Protein AF-A0A257TKX9-F1 (afdb_monomer_lite)

Foldseek 3Di:
DDQADWDADPVRDIDGNLNVLVVLLVDDLQPDPLSCLVSLLVLLVSLVVCVVVVHDCDDSSVVSLVSSVVVLVQQLVQADPQLFTALNRSPHHHDDPDLQSSLSNLLSVLLSCLSRPPLVCLPPVSSVSSLVSLVCSCVVPVVDDHDPVSVVSSVNSNVSSVVSVVVVVVVVVVVVVVPDPPDDPDDPDDDDDDDDDDD

Secondary structure (DSSP, 8-state):
--TT-EEE-TT--EEEHHHHHHHHHHS-STTSGGGGHHHHHHHHHHHHHHHHTT----HHHHHHHHHHHHHHHHHHHT--TTSPPPTTGGGS----S-HHHHHHHHHHHHHHHHHHS-GGGTT-HHHHHHHHHHHHHHHTTTTS---HHHHHHHHHHHHHHHHHHHHHHHHHHHHHHHTS--PPP--------------

Structure (mmCIF, N/CA/C/O backbone):
data_AF-A0A257TKX9-F1
#
_entry.id   AF-A0A257TKX9-F1
#
loop_
_atom_site.group_PDB
_atom_site.id
_atom_site.type_symbol
_atom_site.label_atom_id
_atom_site.label_alt_id
_atom_site.label_comp_id
_atom_site.label_asym_id
_atom_site.label_entity_id
_atom_site.label_seq_id
_atom_site.pdbx_PDB_ins_code
_atom_site.Cartn_x
_atom_site.Cartn_y
_atom_site.Cartn_z
_atom_site.occupancy
_atom_site.B_iso_or_equiv
_atom_site.auth_seq_id
_atom_site.auth_comp_id
_atom_site.auth_asym_id
_atom_site.auth_atom_id
_atom_site.pdbx_PDB_model_num
ATOM 1 N N . MET A 1 1 ? -2.781 -0.898 24.500 1.00 63.53 1 MET A N 1
ATOM 2 C CA . MET A 1 1 ? -3.705 0.218 24.231 1.00 63.53 1 MET A CA 1
ATOM 3 C C . MET A 1 1 ? -4.994 -0.376 23.701 1.00 63.53 1 MET A C 1
ATOM 5 O O . MET A 1 1 ? -4.944 -1.191 22.773 1.00 63.53 1 MET A O 1
ATOM 9 N N . ASP A 1 2 ? -6.109 -0.061 24.347 1.00 80.50 2 ASP A N 1
ATOM 10 C CA . ASP A 1 2 ? -7.441 -0.382 23.845 1.00 80.50 2 ASP A CA 1
ATOM 11 C C . ASP A 1 2 ? -7.754 0.563 22.670 1.00 80.50 2 ASP A C 1
ATOM 13 O O . ASP A 1 2 ? -7.415 1.744 22.710 1.00 80.50 2 ASP A O 1
ATOM 17 N N . LEU A 1 3 ? -8.364 0.058 21.594 1.00 81.38 3 LEU A N 1
ATOM 18 C CA . LEU A 1 3 ? -8.768 0.904 20.460 1.00 81.38 3 LEU A CA 1
ATOM 19 C C . LEU A 1 3 ? -9.937 1.834 20.830 1.00 81.38 3 LEU A C 1
ATOM 21 O O . LEU A 1 3 ? -10.211 2.798 20.111 1.00 81.38 3 LEU A O 1
ATOM 25 N N . ASN A 1 4 ? -10.586 1.565 21.963 1.00 83.56 4 ASN A N 1
ATOM 26 C CA . ASN A 1 4 ? -11.648 2.374 22.543 1.00 83.56 4 ASN A CA 1
ATOM 27 C C . ASN A 1 4 ? -11.136 3.372 23.600 1.00 83.56 4 ASN A C 1
ATOM 29 O O . ASN A 1 4 ? -11.932 4.162 24.105 1.00 83.56 4 ASN A O 1
ATOM 33 N N . ASP A 1 5 ? -9.833 3.372 23.918 1.00 90.44 5 ASP A N 1
ATOM 34 C CA . ASP A 1 5 ? -9.250 4.318 24.873 1.00 90.44 5 ASP A CA 1
ATOM 35 C C . ASP A 1 5 ? -9.390 5.769 24.381 1.00 90.44 5 ASP A C 1
ATOM 37 O O . ASP A 1 5 ? -9.217 6.081 23.194 1.00 90.44 5 ASP A O 1
ATOM 41 N N . THR A 1 6 ? -9.633 6.674 25.332 1.00 94.25 6 THR A N 1
ATOM 42 C CA . THR A 1 6 ? -9.637 8.125 25.114 1.00 94.25 6 THR A CA 1
ATOM 43 C C . THR A 1 6 ? -8.539 8.809 25.922 1.00 94.25 6 THR A C 1
ATOM 45 O O . THR A 1 6 ? -8.316 8.459 27.080 1.00 94.25 6 THR A O 1
ATOM 48 N N . TRP A 1 7 ? -7.891 9.829 25.362 1.00 95.50 7 TRP A N 1
ATOM 49 C CA . TRP A 1 7 ? -6.891 10.651 26.057 1.00 95.50 7 TRP A CA 1
ATOM 50 C C . TRP A 1 7 ? -7.066 12.134 25.734 1.00 95.50 7 TRP A C 1
ATOM 52 O O . TRP A 1 7 ? -7.785 12.491 24.808 1.00 95.50 7 TRP A O 1
ATOM 62 N N . ARG A 1 8 ? -6.401 13.022 26.482 1.00 96.88 8 ARG A N 1
ATOM 63 C CA . ARG A 1 8 ? -6.365 14.460 26.169 1.00 96.88 8 ARG A CA 1
ATOM 64 C C . ARG A 1 8 ? -5.007 14.871 25.623 1.00 96.88 8 ARG A C 1
ATOM 66 O O . ARG A 1 8 ? -3.982 14.420 26.130 1.00 96.88 8 ARG A O 1
ATOM 73 N N . ASN A 1 9 ? -4.994 15.718 24.596 1.00 94.62 9 ASN A N 1
ATOM 74 C CA . ASN A 1 9 ? -3.755 16.336 24.119 1.00 94.62 9 ASN A CA 1
ATOM 75 C C . ASN A 1 9 ? -3.378 17.564 24.973 1.00 94.62 9 ASN A C 1
ATOM 77 O O . ASN A 1 9 ? -4.105 17.958 25.885 1.00 94.62 9 ASN A O 1
ATOM 81 N N . SER A 1 10 ? -2.244 18.197 24.661 1.00 94.44 10 SER A N 1
ATOM 82 C CA . SER A 1 10 ? -1.766 19.400 25.361 1.00 94.44 10 SER A CA 1
ATOM 83 C C . SER A 1 10 ? -2.697 20.613 25.233 1.00 94.44 10 SER A C 1
ATOM 85 O O . SER A 1 10 ? -2.622 21.517 26.059 1.00 94.44 10 SER A O 1
ATOM 87 N N . ALA A 1 11 ? -3.580 20.631 24.231 1.00 94.88 11 ALA A N 1
ATOM 88 C CA . ALA A 1 11 ? -4.607 21.655 24.047 1.00 94.88 11 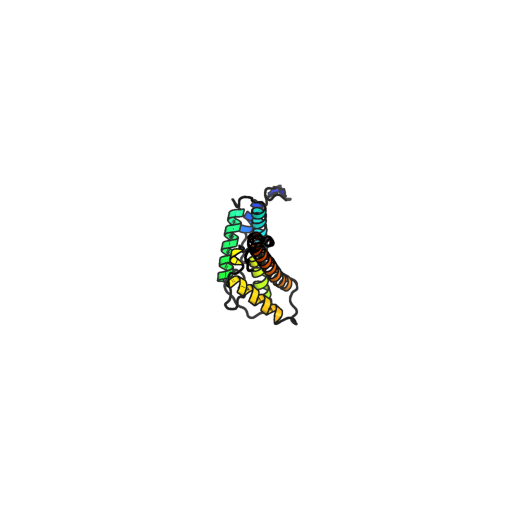ALA A CA 1
ATOM 89 C C . ALA A 1 11 ? -5.918 21.332 24.796 1.00 94.88 11 ALA A C 1
ATOM 91 O O . ALA A 1 11 ? -6.889 22.077 24.694 1.00 94.88 11 ALA A O 1
ATOM 92 N N . GLY A 1 12 ? -5.962 20.226 25.547 1.00 95.12 12 GLY A N 1
ATOM 93 C CA . GLY A 1 12 ? -7.137 19.784 26.295 1.00 95.12 12 GLY A CA 1
ATOM 94 C C . GLY A 1 12 ? -8.202 19.087 25.445 1.00 95.12 12 GLY A C 1
ATOM 95 O O . GLY A 1 12 ? -9.253 18.738 25.982 1.00 95.12 12 GLY A O 1
ATOM 96 N N . GLU A 1 13 ? -7.958 18.846 24.157 1.00 95.50 13 GLU A N 1
ATOM 97 C CA . GLU A 1 13 ? -8.894 18.144 23.279 1.00 95.50 13 GLU A CA 1
ATOM 98 C C . GLU A 1 13 ? -8.926 16.648 23.590 1.00 95.50 13 GLU A C 1
ATOM 100 O O . GLU A 1 13 ? -7.879 16.036 23.787 1.00 95.50 13 GLU A O 1
ATOM 105 N N . GLU A 1 14 ? -10.114 16.046 23.565 1.00 96.38 14 GLU A N 1
ATOM 106 C CA . GLU A 1 14 ? -10.284 14.602 23.731 1.00 96.38 14 GLU A CA 1
ATOM 107 C C . GLU A 1 14 ? -10.031 13.851 22.418 1.00 96.38 14 GLU A C 1
ATOM 109 O O . GLU A 1 14 ? -10.63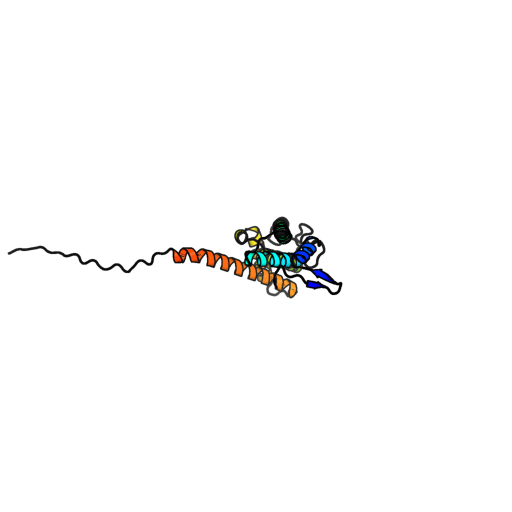0 14.143 21.382 1.00 96.38 14 GLU A O 1
ATOM 114 N N . TRP A 1 15 ? -9.144 12.869 22.459 1.00 96.50 15 TRP A N 1
ATOM 115 C CA . TRP A 1 15 ? -8.739 12.031 21.344 1.00 96.50 15 TRP A CA 1
ATOM 116 C C . TRP A 1 15 ? -9.059 10.570 21.619 1.00 96.50 15 TRP A C 1
ATOM 118 O O . TRP A 1 15 ? -9.051 10.125 22.759 1.00 96.50 15 TRP A O 1
ATOM 128 N N . SER A 1 16 ? -9.310 9.832 20.546 1.00 95.00 16 SER A N 1
ATOM 129 C CA . SER A 1 16 ? -9.474 8.381 20.532 1.00 95.00 16 SER A CA 1
ATOM 130 C C . SER A 1 16 ? -8.857 7.827 19.251 1.00 95.00 16 SER A C 1
ATOM 132 O O . SER A 1 16 ? -8.622 8.581 18.298 1.00 95.00 16 SER A O 1
ATOM 134 N N . VAL A 1 17 ? -8.628 6.513 19.177 1.00 94.25 17 VAL A N 1
ATOM 135 C CA . VAL A 1 17 ? -8.155 5.895 17.924 1.00 94.25 17 VAL A CA 1
ATOM 136 C C . VAL A 1 17 ? -9.180 6.088 16.805 1.00 94.25 17 VAL A C 1
ATOM 138 O O . VAL A 1 17 ? -8.811 6.404 15.679 1.00 94.25 17 VAL A O 1
ATOM 141 N N . SER A 1 18 ? -10.474 6.008 17.120 1.00 95.12 18 SER A N 1
ATOM 142 C CA . SER A 1 18 ? -11.550 6.307 16.168 1.00 95.12 18 SER A CA 1
ATOM 143 C C . SER A 1 18 ? -11.461 7.742 15.621 1.00 95.12 18 SER A C 1
ATOM 145 O O . SER A 1 18 ? -11.574 7.946 14.410 1.00 95.12 18 SER A O 1
ATOM 147 N N . ARG A 1 19 ? -11.172 8.740 16.476 1.00 95.44 19 ARG A N 1
ATOM 148 C CA . ARG A 1 19 ? -10.924 10.125 16.033 1.00 95.44 19 ARG A CA 1
ATOM 149 C C . ARG A 1 19 ? -9.658 10.223 15.176 1.00 95.44 19 ARG A C 1
ATOM 151 O O . ARG A 1 19 ? -9.704 10.877 14.141 1.00 95.44 19 ARG A O 1
ATOM 158 N N . LEU A 1 20 ? -8.558 9.558 15.546 1.00 95.44 20 LEU A N 1
ATOM 159 C CA . LEU A 1 20 ? -7.343 9.523 14.714 1.00 95.44 20 LEU A CA 1
ATOM 160 C C . LEU A 1 20 ? -7.635 8.963 13.316 1.00 95.44 20 LEU A C 1
ATOM 162 O O . LEU A 1 20 ? -7.278 9.586 12.322 1.00 95.44 20 LEU A O 1
ATOM 166 N N . VAL A 1 21 ? -8.342 7.832 13.235 1.00 96.50 21 VAL A N 1
ATOM 167 C CA . VAL A 1 21 ? -8.768 7.224 11.965 1.00 96.50 21 VAL A CA 1
ATOM 168 C C . VAL A 1 21 ? -9.625 8.199 11.156 1.00 96.50 21 VAL A C 1
ATOM 170 O O . VAL A 1 21 ? -9.413 8.362 9.956 1.00 96.50 21 VAL A O 1
ATOM 173 N N . GLN A 1 22 ? -10.565 8.890 11.804 1.00 96.62 22 GLN A N 1
ATOM 174 C CA . GLN A 1 22 ? -11.396 9.900 11.152 1.00 96.62 22 GLN A CA 1
ATOM 175 C C . GLN A 1 22 ? -10.566 11.040 10.546 1.00 96.62 22 GLN A C 1
ATOM 177 O O . GLN A 1 22 ? -10.839 11.452 9.418 1.00 96.62 22 GLN A O 1
ATOM 182 N N . GLU A 1 23 ? -9.591 11.570 11.286 1.00 95.56 23 GLU A N 1
ATOM 183 C CA . GLU A 1 23 ? -8.735 12.661 10.813 1.00 95.56 23 GLU A CA 1
ATOM 184 C C . GLU A 1 23 ? -7.793 12.202 9.691 1.00 95.56 23 GLU A C 1
ATOM 186 O O . GLU A 1 23 ? -7.632 12.910 8.697 1.00 95.56 23 GLU A O 1
ATOM 191 N N . GLU A 1 24 ? -7.258 10.982 9.775 1.00 94.44 24 GLU A N 1
ATOM 192 C CA . GLU A 1 24 ? -6.416 10.411 8.720 1.00 94.44 24 GLU A CA 1
ATOM 193 C C . GLU A 1 24 ? -7.181 10.173 7.411 1.00 94.44 24 GLU A C 1
ATOM 195 O O . GLU A 1 24 ? -6.653 10.467 6.342 1.00 94.44 24 GLU A O 1
ATOM 200 N N . ILE A 1 25 ? -8.442 9.727 7.467 1.00 94.62 25 ILE A N 1
ATOM 201 C CA . ILE A 1 25 ? -9.287 9.573 6.265 1.00 94.62 25 ILE A CA 1
ATOM 202 C C . ILE A 1 25 ? -9.577 10.929 5.599 1.00 94.62 25 ILE A C 1
ATOM 204 O O . ILE A 1 25 ? -9.684 11.007 4.375 1.00 94.62 25 ILE A O 1
ATOM 208 N N . LYS A 1 26 ? -9.743 12.004 6.384 1.00 93.19 26 LYS A N 1
ATOM 209 C CA . LYS A 1 2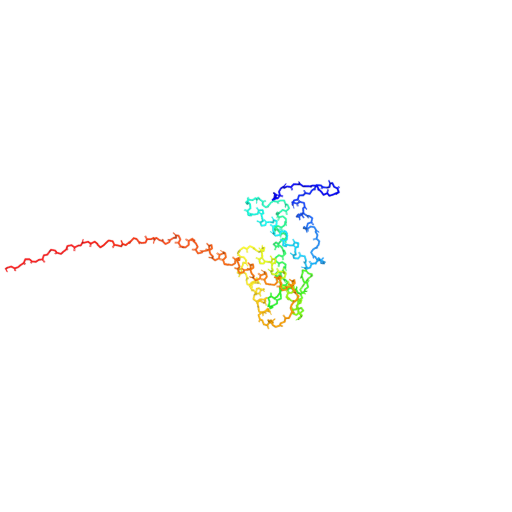6 ? -9.999 13.355 5.848 1.00 93.19 26 LYS A CA 1
ATOM 210 C C . LYS A 1 26 ? -8.763 13.961 5.187 1.00 93.19 26 LYS A C 1
ATOM 212 O O . LYS A 1 26 ? -8.900 14.833 4.329 1.00 93.19 26 LYS A O 1
ATOM 217 N N . ALA A 1 27 ? -7.570 13.550 5.607 1.00 89.50 27 ALA A N 1
ATOM 218 C CA . ALA A 1 27 ? -6.337 14.111 5.096 1.00 89.50 27 ALA A CA 1
ATOM 219 C C . ALA A 1 27 ? -6.097 13.701 3.629 1.00 89.50 27 ALA A C 1
ATOM 221 O O . ALA A 1 27 ? -6.292 12.545 3.249 1.00 89.50 27 ALA A O 1
ATOM 222 N N . PRO A 1 28 ? -5.641 14.626 2.768 1.00 86.25 28 PRO A N 1
ATOM 223 C CA . PRO A 1 28 ? -5.377 14.304 1.375 1.00 86.25 28 PRO A CA 1
ATOM 224 C C . PRO A 1 28 ? -4.150 13.393 1.238 1.00 86.25 28 PRO A C 1
ATOM 226 O O . PRO A 1 28 ? -3.064 13.696 1.728 1.00 86.25 28 PRO A O 1
ATOM 229 N N . ILE A 1 29 ? -4.295 12.309 0.474 1.00 82.06 29 ILE A N 1
ATOM 230 C CA . ILE A 1 29 ? -3.171 11.436 0.087 1.00 82.06 29 ILE A CA 1
ATOM 231 C C . ILE A 1 29 ? -2.292 12.106 -0.971 1.00 82.06 29 ILE A C 1
ATOM 233 O O . ILE A 1 29 ? -1.065 11.978 -0.975 1.00 82.06 29 ILE A O 1
ATOM 237 N N . ARG A 1 30 ? -2.911 12.840 -1.900 1.00 82.62 30 ARG A N 1
ATOM 238 C CA . ARG A 1 30 ? -2.187 13.525 -2.973 1.00 82.62 30 ARG A CA 1
ATOM 239 C C . ARG A 1 30 ? -1.343 14.651 -2.384 1.00 82.62 30 ARG A C 1
ATOM 241 O O . ARG A 1 30 ? -1.874 15.593 -1.812 1.00 82.62 30 ARG A O 1
ATOM 248 N N . GLY A 1 31 ? -0.029 14.562 -2.585 1.00 78.69 31 GLY A N 1
ATOM 249 C CA . GLY A 1 31 ? 0.930 15.542 -2.066 1.00 78.69 31 GLY A CA 1
ATOM 250 C C . GLY A 1 31 ? 1.506 15.191 -0.694 1.00 78.69 31 GLY A C 1
ATOM 251 O O . GLY A 1 31 ? 2.434 15.863 -0.259 1.00 78.69 31 GLY A O 1
ATOM 252 N N . ALA A 1 32 ? 1.030 14.120 -0.050 1.00 81.50 32 ALA A N 1
ATOM 253 C CA . ALA A 1 32 ? 1.658 13.597 1.155 1.00 81.50 32 ALA A CA 1
ATOM 254 C C . ALA A 1 32 ? 3.041 12.989 0.854 1.00 81.50 32 ALA A C 1
ATOM 256 O O . ALA A 1 32 ? 3.304 12.488 -0.248 1.00 81.50 32 ALA A O 1
ATOM 257 N N . ALA A 1 33 ? 3.917 13.000 1.861 1.00 82.56 33 ALA A N 1
ATOM 258 C CA . ALA A 1 33 ? 5.204 12.311 1.815 1.00 82.56 33 ALA A CA 1
ATOM 259 C C . ALA A 1 33 ? 5.019 10.821 1.474 1.00 82.56 33 ALA A C 1
ATOM 261 O O . ALA A 1 33 ? 4.025 10.207 1.869 1.00 82.56 33 ALA A O 1
ATOM 262 N N . CYS A 1 34 ? 5.951 10.261 0.694 1.00 89.44 34 CYS A N 1
ATOM 263 C CA . CYS A 1 34 ? 5.905 8.871 0.215 1.00 89.44 34 CYS A CA 1
ATOM 264 C C . CYS A 1 34 ? 4.564 8.478 -0.441 1.00 89.44 34 CYS A C 1
ATOM 266 O O . CYS A 1 34 ? 4.076 7.357 -0.295 1.00 89.44 34 CYS A O 1
ATOM 268 N N . GLY A 1 35 ? 3.910 9.440 -1.102 1.00 87.94 35 GLY A N 1
ATOM 269 C CA . GLY A 1 35 ? 2.612 9.234 -1.740 1.00 87.94 35 GLY A CA 1
ATOM 270 C C . GLY A 1 35 ? 1.471 8.934 -0.768 1.00 87.94 35 GLY A C 1
ATOM 271 O O . GLY A 1 35 ? 0.444 8.446 -1.210 1.00 87.94 35 GLY A O 1
ATOM 272 N N . GLY A 1 36 ? 1.633 9.173 0.536 1.00 94.06 36 GLY A N 1
ATOM 273 C CA . GLY A 1 36 ? 0.617 8.870 1.549 1.00 94.06 36 GLY A CA 1
ATOM 274 C C . GLY A 1 36 ? 0.530 7.394 1.954 1.00 94.06 36 GLY A C 1
ATOM 275 O O . GLY A 1 36 ? -0.312 7.047 2.778 1.00 94.06 36 GLY A O 1
ATOM 276 N N . THR A 1 37 ? 1.422 6.536 1.452 1.00 95.69 37 THR A N 1
ATOM 277 C CA . THR A 1 37 ? 1.463 5.097 1.782 1.00 95.69 37 THR A CA 1
ATOM 278 C C . THR A 1 37 ? 1.636 4.827 3.278 1.00 95.69 37 THR A C 1
ATOM 280 O O . THR A 1 37 ? 1.024 3.901 3.795 1.00 95.69 37 THR A O 1
ATOM 283 N N . HIS A 1 38 ? 2.357 5.673 4.020 1.00 95.06 38 HIS A N 1
ATOM 284 C CA . HIS A 1 38 ? 2.496 5.518 5.476 1.00 95.06 38 HIS A CA 1
ATOM 285 C C . HIS A 1 38 ? 1.175 5.738 6.227 1.00 95.06 38 HIS A C 1
ATOM 287 O O . HIS A 1 38 ? 0.880 5.031 7.188 1.00 95.06 38 HIS A O 1
ATOM 293 N N . ARG A 1 39 ? 0.349 6.691 5.777 1.00 95.12 39 ARG A N 1
ATOM 294 C CA . ARG A 1 39 ? -0.987 6.917 6.352 1.00 95.12 39 ARG A CA 1
ATOM 295 C C . ARG A 1 39 ? -1.892 5.724 6.071 1.00 95.12 39 ARG A C 1
ATOM 297 O O . ARG A 1 39 ? -2.582 5.241 6.962 1.00 95.12 39 ARG A O 1
ATOM 304 N N . LEU A 1 40 ? -1.823 5.202 4.846 1.00 97.06 40 LEU A N 1
ATOM 305 C CA . LEU A 1 40 ? -2.550 3.997 4.452 1.00 97.06 40 LEU A CA 1
ATOM 306 C C . LEU A 1 40 ? -2.117 2.769 5.245 1.00 97.06 40 LEU A C 1
ATOM 308 O O . LEU A 1 40 ? -2.966 1.984 5.663 1.00 97.06 40 LEU A O 1
ATOM 312 N N . MET A 1 41 ? -0.821 2.642 5.513 1.00 97.50 41 MET A N 1
ATOM 313 C CA . MET A 1 41 ? -0.284 1.618 6.393 1.00 97.50 41 MET A CA 1
ATOM 314 C C . MET A 1 41 ? -0.864 1.760 7.807 1.00 97.50 41 MET A C 1
ATOM 316 O O . MET A 1 41 ? -1.408 0.797 8.335 1.00 97.50 41 MET A O 1
ATOM 320 N N . GLY A 1 42 ? -0.853 2.964 8.390 1.00 96.38 42 GLY A N 1
ATOM 321 C CA . GLY A 1 42 ? -1.439 3.228 9.711 1.00 96.38 42 GLY A CA 1
ATOM 322 C C . GLY A 1 42 ? -2.935 2.898 9.802 1.00 96.38 42 GLY A C 1
ATOM 323 O O . GLY A 1 42 ? -3.364 2.226 10.740 1.00 96.38 42 GLY A O 1
ATOM 324 N N . LEU A 1 43 ? -3.725 3.295 8.798 1.00 97.38 43 LEU A N 1
ATOM 325 C CA . LEU A 1 43 ? -5.142 2.924 8.703 1.00 97.38 43 LEU A CA 1
ATOM 326 C C . LEU A 1 43 ? -5.320 1.402 8.607 1.00 97.38 43 LEU A C 1
ATOM 328 O O . LEU A 1 43 ? -6.196 0.840 9.263 1.00 97.38 43 LEU A O 1
ATOM 332 N N . SER A 1 44 ? -4.467 0.731 7.829 1.00 98.00 44 SER A N 1
ATOM 333 C CA . SER A 1 44 ? -4.502 -0.726 7.669 1.00 98.00 44 SER A CA 1
ATOM 334 C C . SER A 1 44 ? -4.179 -1.443 8.981 1.00 98.00 44 SER A C 1
ATOM 336 O O . SER A 1 44 ? -4.873 -2.394 9.325 1.00 98.00 44 SER A O 1
ATOM 338 N N . TYR A 1 45 ? -3.201 -0.956 9.754 1.00 97.00 45 TYR A N 1
ATOM 339 C CA . TYR A 1 45 ? -2.909 -1.466 11.098 1.00 97.00 45 TYR A CA 1
ATOM 340 C C . TYR A 1 45 ? -4.111 -1.327 12.033 1.00 97.00 45 TYR A C 1
ATOM 342 O O . TYR A 1 45 ? -4.462 -2.283 12.721 1.00 97.00 45 TYR A O 1
ATOM 350 N N . ALA A 1 46 ? -4.768 -0.163 12.044 1.00 96.06 46 ALA A N 1
ATOM 351 C CA . ALA A 1 46 ? -5.929 0.075 12.899 1.00 96.06 46 ALA A CA 1
ATOM 352 C C . ALA A 1 46 ? -7.099 -0.871 12.567 1.00 96.06 46 ALA A C 1
ATOM 354 O O . ALA A 1 46 ? -7.719 -1.430 13.472 1.00 96.06 46 ALA A O 1
ATOM 355 N N . VAL A 1 47 ? -7.378 -1.085 11.276 1.00 97.25 47 VAL A N 1
ATOM 356 C CA . VAL A 1 47 ? -8.414 -2.025 10.816 1.00 97.25 47 VAL A CA 1
ATOM 357 C C . VAL A 1 47 ? -8.038 -3.469 11.153 1.00 97.25 47 VAL A C 1
ATOM 359 O O . VAL A 1 47 ? -8.854 -4.187 11.731 1.00 97.25 47 VAL A O 1
ATOM 362 N N . HIS A 1 48 ? -6.806 -3.885 10.847 1.00 95.69 48 HIS A N 1
ATOM 363 C CA . HIS A 1 48 ? -6.342 -5.252 11.080 1.00 95.69 48 HIS A CA 1
ATOM 364 C C . HIS A 1 48 ? -6.333 -5.605 12.571 1.00 95.69 48 HIS A C 1
ATOM 366 O O . HIS A 1 48 ? -6.774 -6.685 12.956 1.00 95.69 48 HIS A O 1
ATOM 372 N N . GLU A 1 49 ? -5.867 -4.698 13.433 1.00 95.12 49 GLU A N 1
ATOM 373 C CA . GLU A 1 49 ? -5.854 -4.920 14.881 1.00 95.12 49 GLU A CA 1
ATOM 374 C C . GLU A 1 49 ? -7.277 -5.082 15.431 1.00 95.12 49 GLU A C 1
ATOM 376 O O . GLU A 1 49 ? -7.523 -5.972 16.245 1.00 95.12 49 GLU A O 1
ATOM 381 N N . ARG A 1 50 ? -8.241 -4.296 14.933 1.00 94.94 50 ARG A N 1
ATOM 382 C CA . ARG A 1 50 ? -9.648 -4.431 15.332 1.00 94.94 50 ARG A CA 1
ATOM 383 C C . ARG A 1 50 ? -10.246 -5.769 14.891 1.00 94.94 50 ARG A C 1
ATOM 385 O O . ARG A 1 50 ? -10.868 -6.460 15.695 1.00 94.94 50 ARG A O 1
ATOM 392 N N . GLN A 1 51 ? -9.981 -6.185 13.650 1.00 94.44 51 GLN A N 1
ATOM 393 C CA . GLN A 1 51 ? -10.382 -7.504 13.141 1.00 94.44 51 GLN A CA 1
ATOM 394 C C . GLN A 1 51 ? -9.769 -8.644 13.960 1.00 94.44 51 GLN A C 1
ATOM 396 O O . GLN A 1 51 ? -10.466 -9.588 14.328 1.00 94.44 51 GLN A O 1
ATOM 401 N N . LYS A 1 52 ? -8.476 -8.549 14.289 1.00 93.38 52 LYS A N 1
ATOM 402 C CA . LYS A 1 52 ? -7.752 -9.550 15.083 1.00 93.38 52 LYS A CA 1
ATOM 403 C C . LYS A 1 52 ? -8.343 -9.721 16.485 1.00 93.38 52 LYS A C 1
ATOM 405 O O . LYS A 1 52 ? -8.302 -10.822 17.028 1.00 93.38 52 LYS A O 1
ATOM 410 N N . ARG A 1 53 ? -8.910 -8.656 17.058 1.00 93.50 53 ARG A N 1
ATOM 411 C CA . ARG A 1 53 ? -9.621 -8.679 18.347 1.00 93.50 53 ARG A CA 1
ATOM 412 C C . ARG A 1 53 ? -11.045 -9.237 18.258 1.00 93.50 53 ARG A C 1
ATOM 414 O O . ARG A 1 53 ? -11.681 -9.414 19.290 1.00 93.50 53 ARG A O 1
ATOM 421 N N . GLY A 1 54 ? -11.547 -9.527 17.055 1.00 94.94 54 GLY A N 1
ATOM 422 C CA . GLY A 1 54 ? -12.930 -9.963 16.843 1.00 94.94 54 GLY A CA 1
ATOM 423 C C . GLY A 1 54 ? -13.957 -8.852 17.077 1.00 94.94 54 GLY A C 1
ATOM 424 O O . GLY A 1 54 ? -15.139 -9.136 17.263 1.00 94.94 54 GLY A O 1
ATOM 425 N N . GLU A 1 55 ? -13.517 -7.594 17.087 1.00 94.12 55 GLU A N 1
ATOM 426 C CA . GLU A 1 55 ? -14.388 -6.437 17.253 1.00 94.12 55 GLU A CA 1
ATOM 427 C C . GLU A 1 55 ? -15.081 -6.076 15.927 1.00 94.12 55 GLU A C 1
ATOM 429 O O . GLU A 1 55 ? -14.511 -6.274 14.846 1.00 94.12 55 GLU A O 1
ATOM 434 N N . PRO A 1 56 ? -16.302 -5.513 15.971 1.00 93.69 56 PRO A N 1
ATOM 435 C CA . PRO A 1 56 ? -16.998 -5.099 14.763 1.00 93.69 56 PRO A CA 1
ATOM 436 C C . PRO A 1 56 ? -16.246 -3.970 14.047 1.00 93.69 56 PRO A C 1
ATOM 438 O O . PRO A 1 56 ? -15.843 -2.974 14.648 1.00 93.69 56 PRO A O 1
ATOM 441 N N . LEU A 1 57 ? -16.113 -4.087 12.725 1.00 95.38 57 LEU A N 1
ATOM 442 C CA . LEU A 1 57 ? -15.696 -2.975 11.874 1.00 95.38 57 LEU A CA 1
ATOM 443 C C . LEU A 1 57 ? -16.885 -2.050 11.615 1.00 95.38 57 LEU A C 1
ATOM 445 O O . LEU A 1 57 ? -17.521 -2.122 10.568 1.00 95.38 57 LEU A O 1
ATOM 449 N N . ASP A 1 58 ? -17.178 -1.189 12.584 1.00 95.19 58 ASP A N 1
ATOM 450 C CA . ASP A 1 58 ? -18.214 -0.158 12.519 1.00 95.19 58 ASP A CA 1
ATOM 451 C C . ASP A 1 58 ? -17.623 1.265 12.497 1.00 95.19 58 ASP A C 1
ATOM 453 O O . ASP A 1 58 ? -16.406 1.475 12.588 1.00 95.19 58 ASP A O 1
ATOM 457 N N . GLY A 1 59 ? -18.492 2.264 12.309 1.00 96.19 59 GLY A N 1
ATOM 458 C CA . GLY A 1 59 ? -18.135 3.680 12.394 1.00 96.19 59 GLY A CA 1
ATOM 459 C C . GLY A 1 59 ? -16.929 4.064 11.529 1.00 96.19 59 GLY A C 1
ATOM 460 O O . GLY A 1 59 ? -16.929 3.882 10.311 1.00 96.19 59 GLY A O 1
ATOM 461 N N . GLN A 1 60 ? -15.891 4.621 12.158 1.00 97.25 60 GLN A N 1
ATOM 462 C CA . GLN A 1 60 ? -14.687 5.080 11.452 1.00 97.25 60 GLN A CA 1
ATOM 463 C C . GLN A 1 60 ? -13.828 3.927 10.926 1.00 97.25 60 GLN A C 1
ATOM 465 O O . GLN A 1 60 ? -13.193 4.076 9.887 1.00 97.25 60 GLN A O 1
ATOM 470 N N . PHE A 1 61 ? -13.856 2.759 11.570 1.00 97.44 61 PHE A N 1
ATOM 471 C CA . PHE A 1 61 ? -13.097 1.595 11.113 1.00 97.44 61 PHE A CA 1
ATOM 472 C C . PHE A 1 61 ? -13.725 0.963 9.868 1.00 97.44 61 PHE A C 1
ATOM 474 O O . PHE A 1 61 ? -12.999 0.574 8.958 1.00 97.44 61 PHE A O 1
ATOM 481 N N . HIS A 1 62 ? -15.060 0.947 9.768 1.00 97.75 62 HIS A N 1
ATOM 482 C CA . HIS A 1 62 ? -15.744 0.568 8.525 1.00 97.75 62 HIS A CA 1
ATOM 483 C C . HIS A 1 62 ? -15.366 1.493 7.359 1.00 97.75 62 HIS A C 1
ATOM 485 O O . HIS A 1 62 ? -15.074 1.050 6.245 1.00 97.75 62 HIS A O 1
ATOM 491 N N . ARG A 1 63 ? -15.348 2.806 7.626 1.00 98.00 63 ARG A N 1
ATOM 492 C CA . ARG A 1 63 ? -14.952 3.815 6.637 1.00 98.00 63 ARG A CA 1
ATOM 493 C C . ARG A 1 63 ? -13.495 3.646 6.217 1.00 98.00 63 ARG A C 1
ATOM 495 O O . ARG A 1 63 ? -13.212 3.762 5.030 1.00 98.00 63 ARG A O 1
ATOM 502 N N . ALA A 1 64 ? -12.599 3.347 7.159 1.00 97.94 64 ALA A N 1
ATOM 503 C CA . ALA A 1 64 ? -11.194 3.069 6.876 1.00 97.94 64 ALA A CA 1
ATOM 504 C C . ALA A 1 64 ? -11.026 1.831 5.990 1.00 97.94 64 ALA A C 1
ATOM 506 O O . ALA A 1 64 ? -10.332 1.907 4.983 1.00 97.94 64 ALA A O 1
ATOM 507 N N . ASP A 1 65 ? -11.693 0.721 6.318 1.00 97.94 65 ASP A N 1
ATOM 508 C CA . ASP A 1 65 ? -11.646 -0.515 5.524 1.00 97.94 65 ASP A CA 1
ATOM 509 C C . ASP A 1 65 ? -12.145 -0.282 4.088 1.00 97.94 65 ASP A C 1
ATOM 511 O O . ASP A 1 65 ? -11.478 -0.661 3.125 1.00 97.94 65 ASP A O 1
ATOM 515 N N . THR A 1 66 ? -13.257 0.442 3.929 1.00 97.81 66 THR A N 1
ATOM 516 C CA . THR A 1 66 ? -13.765 0.835 2.603 1.00 97.81 66 THR A CA 1
ATOM 517 C C . THR A 1 66 ? -12.744 1.690 1.850 1.00 97.81 66 THR A C 1
ATOM 519 O O . THR A 1 66 ? -12.397 1.391 0.710 1.00 97.81 66 THR A O 1
ATOM 522 N N . TYR A 1 67 ? -12.198 2.714 2.509 1.00 97.38 67 TYR A N 1
ATOM 523 C CA . TYR A 1 67 ? -11.218 3.629 1.930 1.00 97.38 67 TYR A CA 1
ATOM 524 C C . TYR A 1 67 ? -9.934 2.921 1.468 1.00 97.38 67 TYR A C 1
ATOM 526 O O . TYR A 1 67 ? -9.438 3.173 0.369 1.00 97.38 67 TYR A O 1
ATOM 534 N N . ILE A 1 68 ? -9.420 1.993 2.278 1.00 97.94 68 ILE A N 1
ATOM 535 C CA . ILE A 1 68 ? -8.252 1.165 1.955 1.00 97.94 68 ILE A CA 1
ATOM 536 C C . ILE A 1 68 ? -8.535 0.314 0.713 1.00 97.94 68 ILE A C 1
ATOM 538 O O . ILE A 1 68 ? -7.741 0.330 -0.228 1.00 97.94 68 ILE A O 1
ATOM 542 N N . ARG A 1 69 ? -9.685 -0.371 0.663 1.00 97.75 69 ARG A N 1
ATOM 543 C CA . ARG A 1 69 ? -10.070 -1.217 -0.481 1.00 97.75 69 ARG A CA 1
ATOM 544 C C . ARG A 1 69 ? -10.253 -0.414 -1.763 1.00 97.75 69 ARG A C 1
ATOM 546 O O . ARG A 1 69 ? -9.901 -0.892 -2.843 1.00 97.75 69 ARG A O 1
ATOM 553 N N . ASP A 1 70 ? -10.806 0.791 -1.669 1.00 97.62 70 ASP A N 1
ATOM 554 C CA . ASP A 1 70 ? -10.938 1.702 -2.807 1.00 97.62 70 ASP A CA 1
ATOM 555 C C . ASP A 1 70 ? -9.560 2.075 -3.361 1.00 97.62 70 ASP A C 1
ATOM 557 O O . ASP A 1 70 ? -9.338 2.044 -4.575 1.00 97.62 70 ASP A O 1
ATOM 561 N N . LEU A 1 71 ? -8.602 2.341 -2.474 1.00 97.44 71 LEU A N 1
ATOM 562 C CA . LEU A 1 71 ? -7.238 2.666 -2.866 1.00 97.44 71 LEU A CA 1
ATOM 563 C C . LEU A 1 71 ? -6.434 1.463 -3.343 1.00 97.44 71 LEU A C 1
ATOM 565 O O . LEU A 1 71 ? -5.574 1.654 -4.198 1.00 97.44 71 LEU A O 1
ATOM 569 N N . HIS A 1 72 ? -6.716 0.239 -2.884 1.00 98.44 72 HIS A N 1
ATOM 570 C CA . HIS A 1 72 ? -6.149 -0.970 -3.495 1.00 98.44 72 HIS A CA 1
ATOM 571 C C . HIS A 1 72 ? -6.553 -1.058 -4.963 1.00 98.44 72 HIS A C 1
ATOM 573 O O . HIS A 1 72 ? -5.706 -1.215 -5.844 1.00 98.44 72 HIS A O 1
ATOM 579 N N . ARG A 1 73 ? -7.855 -0.897 -5.244 1.00 98.44 73 ARG A N 1
ATOM 580 C CA . ARG A 1 73 ? -8.377 -0.913 -6.618 1.00 98.44 73 ARG A CA 1
ATOM 581 C C . ARG A 1 73 ? -7.768 0.208 -7.451 1.00 98.44 73 ARG A C 1
ATOM 583 O O . ARG A 1 73 ? -7.382 -0.023 -8.596 1.00 98.44 73 ARG A O 1
ATOM 590 N N . TYR A 1 74 ? -7.630 1.396 -6.870 1.00 98.00 74 TYR A N 1
ATOM 591 C CA . TYR A 1 74 ? -7.007 2.521 -7.550 1.00 98.00 74 TYR A CA 1
ATOM 592 C C . TYR A 1 74 ? -5.511 2.288 -7.814 1.00 98.00 74 TYR A C 1
ATOM 594 O O . TYR A 1 74 ? -5.074 2.488 -8.943 1.00 98.00 74 TYR A O 1
ATOM 602 N N . ALA A 1 75 ? -4.740 1.776 -6.850 1.00 98.00 75 ALA A N 1
ATOM 603 C CA . ALA A 1 75 ? -3.332 1.418 -7.040 1.00 98.00 75 ALA A CA 1
ATOM 604 C C . ALA A 1 75 ? -3.156 0.428 -8.197 1.00 98.00 75 ALA A C 1
ATOM 606 O O . ALA A 1 75 ? -2.324 0.647 -9.076 1.00 98.00 75 ALA A O 1
ATOM 607 N N . PHE A 1 76 ? -3.991 -0.614 -8.247 1.00 98.62 76 PHE A N 1
ATOM 608 C CA . PHE A 1 76 ? -3.991 -1.570 -9.352 1.00 98.62 76 PHE A CA 1
ATOM 609 C C . PHE A 1 76 ? -4.358 -0.936 -10.696 1.00 98.62 76 PHE A C 1
ATOM 611 O O . PHE A 1 76 ? -3.773 -1.306 -11.709 1.00 98.62 76 PHE A O 1
ATOM 618 N N . SER A 1 77 ? -5.282 0.030 -10.728 1.00 98.38 77 SER A N 1
ATOM 619 C CA . SER A 1 77 ? -5.624 0.751 -11.966 1.00 98.38 77 SER A CA 1
ATOM 620 C C . SER A 1 77 ? -4.482 1.622 -12.504 1.00 98.38 77 SER A C 1
ATOM 622 O O . SER A 1 77 ? -4.473 1.960 -13.684 1.00 98.38 77 SER A O 1
ATOM 624 N N . LEU A 1 78 ? -3.521 1.976 -11.645 1.00 98.38 78 LEU A N 1
ATOM 625 C CA . LEU A 1 78 ? -2.336 2.762 -11.984 1.00 98.38 78 LEU A CA 1
ATOM 626 C C . LEU A 1 78 ? -1.085 1.896 -12.208 1.00 98.38 78 LEU A C 1
ATOM 628 O O . LEU A 1 78 ? -0.000 2.449 -12.393 1.00 98.38 78 LEU A O 1
ATOM 632 N N . GLN A 1 79 ? -1.200 0.566 -12.133 1.00 98.62 79 GLN A N 1
ATOM 633 C CA . GLN A 1 79 ? -0.070 -0.335 -12.341 1.00 98.62 79 GLN A CA 1
ATOM 634 C C . GLN A 1 79 ? 0.377 -0.296 -13.808 1.00 98.62 79 GLN A C 1
ATOM 636 O O . GLN A 1 79 ? -0.437 -0.378 -14.728 1.00 98.62 79 GLN A O 1
ATOM 641 N N . ASN A 1 80 ? 1.684 -0.187 -14.020 1.00 98.75 80 ASN A N 1
ATOM 642 C CA . ASN A 1 80 ? 2.295 -0.175 -15.340 1.00 98.75 80 ASN A CA 1
ATOM 643 C C . ASN A 1 80 ? 2.309 -1.581 -15.958 1.00 98.75 80 ASN A C 1
ATOM 645 O O . ASN A 1 80 ? 2.204 -2.596 -15.267 1.00 98.75 80 ASN A O 1
ATOM 649 N N . ALA A 1 81 ? 2.482 -1.642 -17.281 1.00 98.06 81 ALA A N 1
ATOM 650 C CA . ALA A 1 81 ? 2.457 -2.897 -18.036 1.00 98.06 81 ALA A CA 1
ATOM 651 C C . ALA A 1 81 ? 3.522 -3.915 -17.581 1.00 98.06 81 ALA A C 1
ATOM 653 O O . ALA A 1 81 ? 3.288 -5.117 -17.657 1.00 98.06 81 ALA A O 1
ATOM 654 N N . ASP A 1 82 ? 4.660 -3.443 -17.071 1.00 98.19 82 ASP A N 1
ATOM 655 C CA . ASP A 1 82 ? 5.750 -4.278 -16.549 1.00 98.19 82 ASP A CA 1
ATOM 656 C C . ASP A 1 82 ? 5.594 -4.677 -15.073 1.00 98.19 82 ASP A C 1
ATOM 658 O O . ASP A 1 82 ? 6.512 -5.241 -14.489 1.00 98.19 82 ASP A O 1
ATOM 662 N N . GLY A 1 83 ? 4.447 -4.383 -14.455 1.00 98.62 83 GLY A N 1
ATOM 663 C CA . GLY A 1 83 ? 4.148 -4.755 -13.072 1.00 98.62 83 GLY A CA 1
ATOM 664 C C . GLY A 1 83 ? 4.528 -3.709 -12.026 1.00 98.62 83 GLY A C 1
ATOM 665 O O . GLY A 1 83 ? 3.986 -3.750 -10.919 1.00 98.62 83 GLY A O 1
ATOM 666 N N . SER A 1 84 ? 5.371 -2.728 -12.360 1.00 98.75 84 SER A N 1
ATOM 667 C CA . SER A 1 84 ? 5.675 -1.624 -11.441 1.00 98.75 84 SER A CA 1
ATOM 668 C C . SER A 1 84 ? 4.440 -0.772 -11.132 1.00 98.75 84 SER A C 1
ATOM 670 O O . SER A 1 84 ? 3.527 -0.652 -11.952 1.00 98.75 84 SER A O 1
ATOM 672 N N . PHE A 1 85 ? 4.403 -0.143 -9.958 1.00 98.62 85 PHE A N 1
ATOM 673 C CA . PHE A 1 85 ? 3.369 0.853 -9.663 1.00 98.62 85 PHE A CA 1
ATOM 674 C C . PHE A 1 85 ? 3.755 2.228 -10.220 1.00 98.62 85 PHE A C 1
ATOM 676 O O . PHE A 1 85 ? 4.925 2.492 -10.505 1.00 98.62 85 PHE A O 1
ATOM 683 N N . SER A 1 86 ? 2.761 3.109 -10.377 1.00 98.38 86 SER A N 1
ATOM 684 C CA . SER A 1 86 ? 2.964 4.435 -10.966 1.00 98.38 86 SER A CA 1
ATOM 685 C C . SER A 1 86 ? 4.085 5.223 -10.285 1.00 98.38 86 SER A C 1
ATOM 687 O O . SER A 1 86 ? 4.059 5.484 -9.075 1.00 98.38 86 SER A O 1
ATOM 689 N N . THR A 1 87 ? 5.014 5.729 -11.098 1.00 98.25 87 THR A N 1
ATOM 690 C CA . THR A 1 87 ? 6.069 6.636 -10.637 1.00 98.25 87 THR A CA 1
ATOM 691 C C . THR A 1 87 ? 5.531 8.004 -10.226 1.00 98.25 87 THR A C 1
ATOM 693 O O . THR A 1 87 ? 6.276 8.796 -9.652 1.00 98.25 87 THR A O 1
ATOM 696 N N . ASN A 1 88 ? 4.241 8.279 -10.431 1.00 97.19 88 ASN A N 1
ATOM 697 C CA . ASN A 1 88 ? 3.544 9.475 -9.962 1.00 97.19 88 ASN A CA 1
ATOM 698 C C . ASN A 1 88 ? 2.625 9.180 -8.757 1.00 97.19 88 ASN A C 1
ATOM 700 O O . ASN A 1 88 ? 1.696 9.939 -8.467 1.00 97.19 88 ASN A O 1
ATOM 704 N N . TRP A 1 89 ? 2.893 8.098 -8.013 1.00 96.88 89 TRP A N 1
ATOM 705 C CA . TRP A 1 89 ? 2.090 7.683 -6.857 1.00 96.88 89 TRP A CA 1
ATOM 706 C C . TRP A 1 89 ? 0.596 7.561 -7.230 1.00 96.88 89 TRP A C 1
ATOM 708 O O . TRP A 1 89 ? 0.237 7.123 -8.317 1.00 96.88 89 TRP A O 1
ATOM 718 N N . PHE A 1 90 ? -0.291 8.026 -6.348 1.00 96.06 90 PHE A N 1
ATOM 719 C CA . PHE A 1 90 ? -1.738 8.105 -6.549 1.00 96.06 90 PHE A CA 1
ATOM 720 C C . PHE A 1 90 ? -2.199 9.362 -7.321 1.00 96.06 90 PHE A C 1
ATOM 722 O O . PHE A 1 90 ? -3.404 9.635 -7.404 1.00 96.06 90 PHE A O 1
ATOM 729 N N . LYS A 1 91 ? -1.280 10.181 -7.862 1.00 95.38 91 LYS A N 1
ATOM 730 C CA . LYS A 1 91 ? -1.661 11.378 -8.641 1.00 95.38 91 LYS A CA 1
ATOM 731 C C . LYS A 1 91 ? -2.172 11.014 -10.037 1.00 95.38 91 LYS A C 1
ATOM 733 O O . LYS A 1 91 ? -3.044 11.712 -10.542 1.00 95.38 91 LYS A O 1
ATOM 738 N N . GLY A 1 92 ? -1.674 9.928 -10.621 1.00 96.06 92 GLY A N 1
ATOM 739 C CA . GLY A 1 92 ? -2.108 9.411 -11.918 1.00 96.06 92 GLY A CA 1
ATOM 740 C C . GLY A 1 92 ? -1.117 8.392 -12.486 1.00 96.06 92 GLY A C 1
ATOM 741 O O . GLY A 1 92 ? -0.119 8.105 -11.823 1.00 96.06 92 GLY A O 1
ATOM 742 N N . PRO A 1 93 ? -1.371 7.843 -13.686 1.00 97.75 93 PRO A N 1
ATOM 743 C CA . PRO A 1 93 ? -0.472 6.887 -14.334 1.00 97.75 93 PRO A CA 1
ATOM 744 C C . PRO A 1 93 ? 0.857 7.541 -14.734 1.00 97.75 93 PRO A C 1
ATOM 746 O O . PRO A 1 93 ? 0.858 8.650 -15.267 1.00 97.75 93 PRO A O 1
ATOM 749 N N . GLU A 1 94 ? 1.981 6.866 -14.486 1.00 98.25 94 GLU A N 1
ATOM 750 C CA . GLU A 1 94 ? 3.311 7.280 -14.947 1.00 98.25 94 GLU A CA 1
ATOM 751 C C . GLU A 1 94 ? 4.311 6.112 -14.848 1.00 98.25 94 GLU A C 1
ATOM 753 O O . GLU A 1 94 ? 4.293 5.345 -13.882 1.00 98.25 94 GLU A O 1
ATOM 758 N N . ALA A 1 95 ? 5.219 6.011 -15.821 1.00 97.94 95 ALA A N 1
ATOM 759 C CA . ALA A 1 95 ? 6.266 4.990 -15.881 1.00 97.94 95 ALA A CA 1
ATOM 760 C C . ALA A 1 95 ? 7.629 5.618 -16.224 1.00 97.94 95 ALA A C 1
ATOM 762 O O . ALA A 1 95 ? 8.179 5.392 -17.303 1.00 97.94 95 ALA A O 1
ATOM 763 N N . LYS A 1 96 ? 8.173 6.464 -15.337 1.00 97.81 96 LYS A N 1
ATOM 764 C CA . LYS A 1 96 ? 9.513 7.042 -15.547 1.00 97.81 96 LYS A CA 1
ATOM 765 C C . LYS A 1 96 ? 10.573 5.935 -15.623 1.00 97.81 96 LYS A C 1
ATOM 767 O O . LYS A 1 96 ? 10.496 5.000 -14.835 1.00 97.81 96 LYS A O 1
ATOM 772 N N . PRO A 1 97 ? 11.597 6.060 -16.488 1.00 97.31 97 PRO A N 1
ATOM 773 C CA . PRO A 1 97 ? 12.661 5.058 -16.607 1.00 97.31 97 PRO A CA 1
ATOM 774 C C . PRO A 1 97 ? 13.633 5.043 -15.414 1.00 97.31 97 PRO A C 1
ATOM 776 O O . PRO A 1 97 ? 14.436 4.124 -15.299 1.00 97.31 97 PRO A O 1
ATOM 779 N N . ASP A 1 98 ? 13.568 6.041 -14.530 1.00 97.56 98 ASP A N 1
ATOM 780 C CA . ASP A 1 98 ? 14.461 6.188 -13.381 1.00 97.56 98 ASP A CA 1
ATOM 781 C C . ASP A 1 98 ? 14.298 5.048 -12.362 1.00 97.56 98 ASP A C 1
ATOM 783 O O . ASP A 1 98 ? 13.289 4.957 -11.662 1.00 97.56 98 ASP A O 1
ATOM 787 N N . LEU A 1 99 ? 15.300 4.171 -12.273 1.00 97.81 99 LEU A N 1
ATOM 788 C CA . LEU A 1 99 ? 15.227 2.956 -11.459 1.00 97.81 99 LEU A CA 1
ATOM 789 C C . LEU A 1 99 ? 15.028 3.247 -9.967 1.00 97.81 99 LEU A C 1
ATOM 791 O O . LEU A 1 99 ? 14.296 2.520 -9.300 1.00 97.81 99 LEU A O 1
ATOM 795 N N . GLU A 1 100 ? 15.631 4.317 -9.441 1.00 97.56 100 GLU A N 1
ATOM 796 C CA . GLU A 1 100 ? 15.467 4.703 -8.037 1.00 97.56 100 GLU A CA 1
ATOM 797 C C . GLU A 1 100 ? 14.028 5.122 -7.739 1.00 97.56 100 GLU A C 1
ATOM 799 O O . GLU A 1 100 ? 13.423 4.641 -6.781 1.00 97.56 100 GLU A O 1
ATOM 804 N N . ARG A 1 101 ? 13.430 5.949 -8.596 1.00 97.69 101 ARG A N 1
ATOM 805 C CA . ARG A 1 101 ? 12.032 6.360 -8.488 1.00 97.69 101 ARG A CA 1
ATOM 806 C C . ARG A 1 101 ? 11.084 5.177 -8.603 1.00 97.69 101 ARG A C 1
ATOM 808 O O . ARG A 1 101 ? 10.061 5.139 -7.911 1.00 97.69 101 ARG A O 1
ATOM 815 N N . ARG A 1 102 ? 11.398 4.219 -9.472 1.00 98.50 102 ARG A N 1
ATOM 816 C CA . ARG A 1 102 ? 10.608 2.998 -9.643 1.00 98.50 102 ARG A CA 1
ATOM 817 C C . ARG A 1 102 ? 10.699 2.091 -8.421 1.00 98.50 102 ARG A C 1
ATOM 819 O O . ARG A 1 102 ? 9.652 1.631 -7.966 1.00 98.50 102 ARG A O 1
ATOM 826 N N . LEU A 1 103 ? 11.892 1.914 -7.846 1.00 98.50 103 LEU A N 1
ATOM 827 C CA . LEU A 1 103 ? 12.080 1.217 -6.571 1.00 98.50 103 LEU A CA 1
ATOM 828 C C . LEU A 1 103 ? 11.324 1.933 -5.446 1.00 98.50 103 LEU A C 1
ATOM 830 O O . LEU A 1 103 ? 10.583 1.300 -4.704 1.00 98.50 103 LEU A O 1
ATOM 834 N N . GLN A 1 104 ? 11.443 3.259 -5.362 1.00 98.00 104 GLN A N 1
ATOM 835 C CA . GLN A 1 104 ? 10.776 4.072 -4.348 1.00 98.00 104 GLN A CA 1
ATOM 836 C C . GLN A 1 104 ? 9.262 3.894 -4.403 1.00 98.00 104 GLN A C 1
ATOM 838 O O . GLN A 1 104 ? 8.642 3.537 -3.408 1.00 98.00 104 GLN A O 1
ATOM 843 N N . THR A 1 105 ? 8.648 4.137 -5.554 1.00 98.31 105 THR A N 1
ATOM 844 C CA . THR A 1 105 ? 7.185 4.096 -5.675 1.00 98.31 105 THR A CA 1
ATOM 845 C C . THR A 1 105 ? 6.636 2.677 -5.608 1.00 98.31 105 THR A C 1
ATOM 847 O O . THR A 1 105 ? 5.685 2.438 -4.865 1.00 98.31 105 THR A O 1
ATOM 850 N N . THR A 1 106 ? 7.259 1.723 -6.306 1.00 98.69 106 THR A N 1
ATOM 851 C CA . THR A 1 106 ? 6.815 0.323 -6.283 1.00 98.69 106 THR A CA 1
ATOM 852 C C . THR A 1 106 ? 7.030 -0.303 -4.915 1.00 98.69 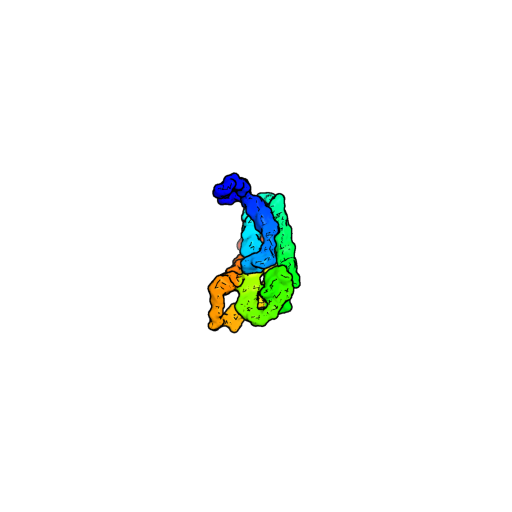106 THR A C 1
ATOM 854 O O . THR A 1 106 ? 6.110 -0.938 -4.421 1.00 98.69 106 THR A O 1
ATOM 857 N N . GLY A 1 107 ? 8.178 -0.077 -4.269 1.00 98.44 107 GLY A N 1
ATOM 858 C CA . GLY A 1 107 ? 8.467 -0.593 -2.931 1.00 98.44 107 GLY A CA 1
ATOM 859 C C . GLY A 1 107 ? 7.447 -0.122 -1.896 1.00 98.44 107 GLY A C 1
ATOM 860 O O . GLY A 1 107 ? 6.822 -0.948 -1.248 1.00 98.44 107 GLY A O 1
ATOM 861 N N . HIS A 1 108 ? 7.187 1.186 -1.803 1.00 98.56 108 HIS A N 1
ATOM 862 C CA . HIS A 1 108 ? 6.223 1.724 -0.831 1.00 98.56 108 HIS A CA 1
ATOM 863 C C . HIS A 1 108 ? 4.780 1.272 -1.098 1.00 98.56 108 HIS A C 1
ATOM 865 O O . HIS A 1 108 ? 4.043 0.946 -0.169 1.00 98.56 108 HIS A O 1
ATOM 871 N N . ILE A 1 109 ? 4.339 1.287 -2.363 1.00 98.62 109 ILE A N 1
ATOM 872 C CA . ILE A 1 109 ? 2.969 0.877 -2.692 1.00 98.62 109 ILE A CA 1
ATOM 873 C C . ILE A 1 109 ? 2.820 -0.627 -2.465 1.00 98.62 109 ILE A C 1
ATOM 875 O O . ILE A 1 109 ? 1.853 -1.041 -1.833 1.00 98.62 109 ILE A O 1
ATOM 879 N N . LEU A 1 110 ? 3.776 -1.439 -2.924 1.00 98.69 110 LEU A N 1
ATOM 880 C CA . LEU A 1 110 ? 3.719 -2.885 -2.757 1.00 98.69 110 LEU A CA 1
ATOM 881 C C . LEU A 1 110 ? 3.827 -3.297 -1.290 1.00 98.69 110 LEU A C 1
ATOM 883 O O . LEU A 1 110 ? 3.111 -4.204 -0.900 1.00 98.69 110 LEU A O 1
ATOM 887 N N . GLU A 1 111 ? 4.645 -2.634 -0.473 1.00 98.75 111 GLU A N 1
ATOM 888 C CA . GLU A 1 111 ? 4.723 -2.890 0.971 1.00 98.75 111 GLU A CA 1
ATOM 889 C C . GLU A 1 111 ? 3.350 -2.732 1.632 1.00 98.75 111 GLU A C 1
ATOM 891 O O . GLU A 1 111 ? 2.869 -3.633 2.323 1.00 98.75 111 GLU A O 1
ATOM 896 N N . TRP A 1 112 ? 2.671 -1.614 1.361 1.00 98.62 112 TRP A N 1
ATOM 897 C CA . TRP A 1 112 ? 1.318 -1.388 1.858 1.00 98.62 112 TRP A CA 1
ATOM 898 C C . TRP A 1 112 ? 0.323 -2.417 1.312 1.00 98.62 112 TRP A C 1
ATOM 900 O O . TRP A 1 112 ? -0.456 -2.974 2.088 1.00 98.62 112 TRP A O 1
ATOM 910 N N . MET A 1 113 ? 0.349 -2.706 0.010 1.00 98.50 113 MET A N 1
ATOM 911 C CA . MET A 1 113 ? -0.543 -3.695 -0.604 1.00 98.50 113 MET A CA 1
ATOM 912 C C . MET A 1 113 ? -0.316 -5.087 0.002 1.00 98.50 113 MET A C 1
ATOM 914 O O . MET A 1 113 ? -1.262 -5.698 0.486 1.00 98.50 113 MET A O 1
ATOM 918 N N . ALA A 1 114 ? 0.932 -5.556 0.058 1.00 98.12 114 ALA A N 1
ATOM 919 C CA . ALA A 1 114 ? 1.317 -6.843 0.627 1.00 98.12 114 ALA A CA 1
ATOM 920 C C . ALA A 1 114 ? 0.902 -6.965 2.095 1.00 98.12 114 ALA A C 1
ATOM 922 O O . ALA A 1 114 ? 0.483 -8.038 2.509 1.00 98.12 114 ALA A O 1
ATOM 923 N N . TYR A 1 115 ? 0.930 -5.882 2.872 1.00 98.38 115 TYR A N 1
ATOM 924 C CA . TYR A 1 115 ? 0.403 -5.889 4.236 1.00 98.38 115 TYR A CA 1
ATOM 925 C C . TYR A 1 115 ? -1.133 -5.972 4.287 1.00 98.38 115 TYR A C 1
ATOM 927 O O . TYR A 1 115 ? -1.692 -6.733 5.075 1.00 98.38 115 TYR A O 1
ATOM 935 N N . SER A 1 116 ? -1.826 -5.182 3.465 1.00 98.06 116 SER A N 1
ATOM 936 C CA . SER A 1 116 ? -3.230 -4.817 3.713 1.00 98.06 116 SER A CA 1
ATOM 937 C C . SER A 1 116 ? -4.266 -5.488 2.815 1.00 98.06 116 SER A C 1
ATOM 939 O O . SER A 1 116 ? -5.449 -5.456 3.155 1.00 98.06 116 SER A O 1
ATOM 941 N N . VAL A 1 117 ? -3.882 -6.087 1.683 1.00 97.75 117 VAL A N 1
ATOM 942 C CA . VAL A 1 117 ? -4.856 -6.802 0.841 1.00 97.75 117 VAL A CA 1
ATOM 943 C C . VAL A 1 117 ? -5.424 -8.023 1.577 1.00 97.75 117 VAL A C 1
ATOM 945 O O . VAL A 1 117 ? -4.701 -8.640 2.365 1.00 97.75 117 VAL A O 1
ATOM 948 N N . PRO A 1 118 ? -6.679 -8.421 1.316 1.00 95.62 118 PRO A N 1
ATOM 949 C CA . PRO A 1 118 ? -7.222 -9.687 1.807 1.00 95.62 118 PRO A CA 1
ATOM 950 C C . PRO A 1 118 ? -6.381 -10.899 1.372 1.00 95.62 118 PRO A C 1
ATOM 952 O O . PRO A 1 118 ? -5.669 -10.834 0.369 1.00 95.62 118 PRO A O 1
ATOM 955 N N . SER A 1 119 ? -6.429 -12.004 2.120 1.00 94.75 119 SER A N 1
ATOM 956 C CA . SER A 1 119 ? -5.603 -13.187 1.822 1.00 94.75 119 SER A CA 1
ATOM 957 C C . SER A 1 119 ? -5.924 -13.810 0.459 1.00 94.75 119 SER A C 1
ATOM 959 O O . SER A 1 119 ? -5.017 -14.274 -0.224 1.00 94.75 119 SER A O 1
ATOM 961 N N . GLU A 1 120 ? -7.175 -13.727 0.007 1.00 94.50 120 GLU A N 1
ATOM 962 C CA . GLU A 1 120 ? -7.625 -14.163 -1.322 1.00 94.50 120 GLU A CA 1
ATOM 963 C C . GLU A 1 120 ? -7.062 -13.337 -2.489 1.00 94.50 120 GLU A C 1
ATOM 965 O O . GLU A 1 120 ? -7.262 -13.692 -3.642 1.00 94.50 120 GLU A O 1
ATOM 970 N N . MET A 1 121 ? -6.392 -12.217 -2.206 1.00 95.94 121 MET A N 1
ATOM 971 C CA . MET A 1 121 ? -5.738 -11.379 -3.215 1.00 95.94 121 MET A CA 1
ATOM 972 C C . MET A 1 121 ? -4.230 -11.634 -3.293 1.00 95.94 121 MET A C 1
ATOM 974 O O . MET A 1 121 ? -3.553 -11.009 -4.110 1.00 95.94 121 MET A O 1
ATOM 978 N N . LEU A 1 122 ? -3.677 -12.508 -2.443 1.00 96.38 122 LEU A N 1
ATOM 979 C CA . LEU A 1 122 ? -2.238 -12.780 -2.415 1.00 96.38 122 LEU A CA 1
ATOM 980 C C . LEU A 1 122 ? -1.738 -13.489 -3.683 1.00 96.38 122 LEU A C 1
ATOM 982 O O . LEU A 1 122 ? -0.564 -13.370 -4.021 1.00 96.38 122 LEU A O 1
ATOM 986 N N . ASP A 1 123 ? -2.613 -14.182 -4.408 1.00 95.62 123 ASP A N 1
ATOM 987 C CA . ASP A 1 123 ? -2.332 -14.787 -5.711 1.00 95.62 123 ASP A CA 1
ATOM 988 C C . ASP A 1 123 ? -2.880 -13.966 -6.894 1.00 95.62 123 ASP A C 1
ATOM 990 O O . ASP A 1 123 ? -2.766 -14.399 -8.044 1.00 95.62 123 ASP A O 1
ATOM 994 N N . ASP A 1 124 ? -3.417 -12.759 -6.653 1.00 98.00 124 ASP A N 1
ATOM 995 C CA . ASP A 1 124 ? -3.888 -11.884 -7.726 1.00 98.00 124 ASP A CA 1
ATOM 996 C C . ASP A 1 124 ? -2.724 -11.577 -8.689 1.00 98.00 124 ASP A C 1
ATOM 998 O O . ASP A 1 124 ? -1.684 -11.056 -8.259 1.00 98.00 124 ASP A O 1
ATOM 1002 N N . PRO A 1 125 ? -2.879 -11.824 -10.006 1.00 98.31 125 PRO A N 1
ATOM 1003 C CA . PRO A 1 125 ? -1.797 -11.639 -10.968 1.00 98.31 125 PRO A CA 1
ATOM 1004 C C . PRO A 1 125 ? -1.196 -10.231 -10.966 1.00 98.31 125 PRO A C 1
ATOM 1006 O O . PRO A 1 125 ? -0.031 -10.060 -11.313 1.00 98.31 125 PRO A O 1
ATOM 1009 N N . ARG A 1 126 ? -1.968 -9.201 -10.604 1.00 98.50 126 ARG A N 1
ATOM 1010 C CA . ARG A 1 126 ? -1.472 -7.822 -10.503 1.00 98.50 126 ARG A CA 1
ATOM 1011 C C . ARG A 1 126 ? -0.532 -7.669 -9.317 1.00 98.50 126 ARG A C 1
ATOM 1013 O O . ARG A 1 126 ? 0.523 -7.061 -9.471 1.00 98.50 126 ARG A O 1
ATOM 1020 N N . LEU A 1 127 ? -0.873 -8.234 -8.159 1.00 98.62 127 LEU A N 1
ATOM 1021 C CA . LEU A 1 127 ? 0.000 -8.197 -6.987 1.00 98.62 127 LEU A CA 1
ATOM 1022 C C . LEU A 1 127 ? 1.294 -8.973 -7.257 1.00 98.62 127 LEU A C 1
ATOM 1024 O O . LEU A 1 127 ? 2.380 -8.434 -7.052 1.00 98.62 127 LEU A O 1
ATOM 1028 N N . VAL A 1 128 ? 1.174 -10.180 -7.820 1.00 98.62 128 VAL A N 1
ATOM 1029 C CA . VAL A 1 128 ? 2.317 -11.037 -8.170 1.00 98.62 128 VAL A CA 1
ATOM 1030 C C . VAL A 1 128 ? 3.253 -10.351 -9.166 1.00 98.62 128 VAL A C 1
ATOM 1032 O O . VAL A 1 128 ? 4.462 -10.381 -8.969 1.00 98.62 128 VAL A O 1
ATOM 1035 N N . ARG A 1 129 ? 2.734 -9.658 -10.189 1.00 98.81 129 ARG A N 1
ATOM 1036 C CA . ARG A 1 129 ? 3.582 -8.874 -11.108 1.00 98.81 129 ARG A CA 1
ATOM 1037 C C . ARG A 1 129 ? 4.327 -7.732 -10.417 1.00 98.81 129 ARG A C 1
ATOM 1039 O O . ARG A 1 129 ? 5.438 -7.415 -10.820 1.00 98.81 129 ARG A O 1
ATOM 1046 N N . GLY A 1 130 ? 3.739 -7.115 -9.392 1.00 98.75 130 GLY A N 1
ATOM 1047 C CA . GLY A 1 130 ? 4.431 -6.104 -8.587 1.00 98.75 130 GLY A CA 1
ATOM 1048 C C . GLY A 1 130 ? 5.601 -6.695 -7.800 1.00 98.75 130 GLY A C 1
ATOM 1049 O O . GLY A 1 130 ? 6.684 -6.109 -7.779 1.00 98.75 130 GLY A O 1
ATOM 1050 N N . VAL A 1 131 ? 5.395 -7.875 -7.207 1.00 98.81 131 VAL A N 1
ATOM 1051 C CA . VAL A 1 131 ? 6.438 -8.650 -6.513 1.00 98.81 131 VAL A CA 1
ATOM 1052 C C . VAL A 1 131 ? 7.547 -9.058 -7.481 1.00 98.81 131 VAL A C 1
ATOM 1054 O O . VAL A 1 131 ? 8.715 -8.800 -7.204 1.00 98.81 131 VAL A O 1
ATOM 1057 N N . ASP A 1 132 ? 7.186 -9.633 -8.628 1.00 98.81 132 ASP A N 1
ATOM 1058 C CA . ASP A 1 132 ? 8.124 -10.083 -9.661 1.00 98.81 132 ASP A CA 1
ATOM 1059 C C . ASP A 1 132 ? 8.968 -8.928 -10.213 1.00 98.81 132 ASP A C 1
ATOM 1061 O O . ASP A 1 132 ? 10.196 -9.020 -10.269 1.00 98.81 132 ASP A O 1
ATOM 1065 N N . TYR A 1 133 ? 8.328 -7.795 -10.518 1.00 98.81 133 TYR A N 1
ATOM 1066 C CA . TYR A 1 133 ? 9.019 -6.578 -10.931 1.00 98.81 133 TYR A CA 1
ATOM 1067 C C . TYR A 1 133 ? 10.049 -6.133 -9.886 1.00 98.81 133 TYR A C 1
ATOM 1069 O O . TYR A 1 133 ? 11.202 -5.860 -10.222 1.00 98.81 133 TYR A O 1
ATOM 1077 N N . LEU A 1 134 ? 9.643 -6.049 -8.615 1.00 98.44 134 LEU A N 1
ATOM 1078 C CA . LEU A 1 134 ? 10.495 -5.546 -7.541 1.00 98.44 134 LEU A CA 1
ATOM 1079 C C . LEU A 1 134 ? 11.665 -6.491 -7.245 1.00 98.44 134 LEU A C 1
ATOM 1081 O O . LEU A 1 134 ? 12.800 -6.035 -7.098 1.00 98.44 134 LEU A O 1
ATOM 1085 N N . ALA A 1 135 ? 11.401 -7.798 -7.203 1.00 98.69 135 ALA A N 1
ATOM 1086 C CA . ALA A 1 135 ? 12.426 -8.818 -7.031 1.00 98.69 135 ALA A CA 1
ATOM 1087 C C . ALA A 1 135 ? 13.431 -8.782 -8.190 1.00 98.69 135 ALA A C 1
ATOM 1089 O O . ALA A 1 135 ? 14.639 -8.763 -7.957 1.00 98.69 135 ALA A O 1
ATOM 1090 N N . THR A 1 136 ? 12.945 -8.678 -9.429 1.00 98.75 136 THR A N 1
ATOM 1091 C CA . THR A 1 136 ? 13.793 -8.588 -10.623 1.00 98.75 136 THR A CA 1
ATOM 1092 C C . THR A 1 136 ? 14.627 -7.310 -10.627 1.00 98.75 136 THR A C 1
ATOM 1094 O O . THR A 1 136 ? 15.823 -7.363 -10.913 1.00 98.75 136 THR A O 1
ATOM 1097 N N . LEU A 1 137 ? 14.040 -6.160 -10.278 1.00 98.50 137 LEU A N 1
ATOM 1098 C CA . LEU A 1 137 ? 14.752 -4.883 -10.205 1.00 98.50 137 LEU A CA 1
ATOM 1099 C C . LEU A 1 137 ? 15.941 -4.961 -9.241 1.00 98.50 137 LEU A C 1
ATOM 1101 O O . LEU A 1 137 ? 17.043 -4.557 -9.604 1.00 98.50 137 LEU A O 1
ATOM 1105 N N . LEU A 1 138 ? 15.728 -5.504 -8.040 1.00 98.12 138 LEU A N 1
ATOM 1106 C CA . LEU A 1 138 ? 16.784 -5.638 -7.035 1.00 98.12 138 LEU A CA 1
ATOM 1107 C C . LEU A 1 138 ? 17.819 -6.699 -7.431 1.00 98.12 138 LEU A C 1
ATOM 1109 O O . LEU A 1 138 ? 19.016 -6.465 -7.289 1.00 98.12 138 LEU A O 1
ATOM 1113 N N . PHE A 1 139 ? 17.377 -7.834 -7.976 1.00 98.06 139 PHE A N 1
ATOM 1114 C CA . PHE A 1 139 ? 18.261 -8.927 -8.385 1.00 98.06 139 PHE A CA 1
ATOM 1115 C C . PHE A 1 139 ? 19.164 -8.564 -9.573 1.00 9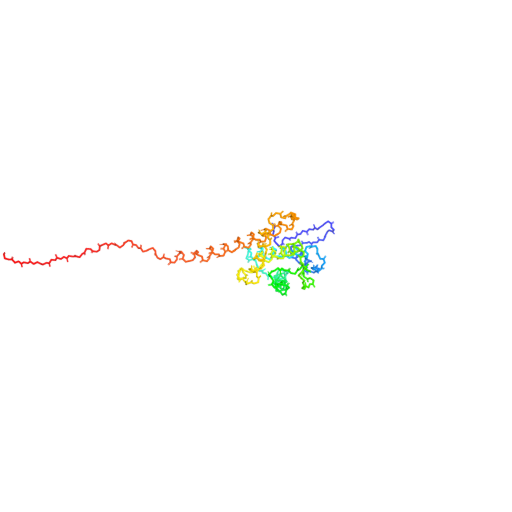8.06 139 PHE A C 1
ATOM 1117 O O . PHE A 1 139 ? 20.312 -8.988 -9.634 1.00 98.06 139 PHE A O 1
ATOM 1124 N N . THR A 1 140 ? 18.666 -7.770 -10.520 1.00 98.00 140 THR A N 1
ATOM 1125 C CA . THR A 1 140 ? 19.429 -7.378 -11.721 1.00 98.00 140 THR A CA 1
ATOM 1126 C C . THR A 1 140 ? 20.368 -6.191 -11.494 1.00 98.00 140 THR A C 1
ATOM 1128 O O . THR A 1 140 ? 21.158 -5.876 -12.376 1.00 98.00 140 THR A O 1
ATOM 1131 N N . ASN A 1 141 ? 20.298 -5.541 -10.327 1.00 97.31 141 ASN A N 1
ATOM 1132 C CA . ASN A 1 141 ? 21.055 -4.330 -9.988 1.00 97.31 141 ASN A CA 1
ATOM 1133 C C . ASN A 1 141 ? 21.700 -4.455 -8.592 1.00 97.31 141 ASN A C 1
ATOM 1135 O O . ASN A 1 141 ? 21.609 -3.544 -7.766 1.00 97.31 141 ASN A O 1
ATOM 1139 N N . THR A 1 142 ? 22.308 -5.605 -8.292 1.00 94.62 142 THR A N 1
ATOM 1140 C CA . THR A 1 142 ? 22.908 -5.899 -6.975 1.00 94.62 142 THR A CA 1
ATOM 1141 C C . THR A 1 142 ? 24.138 -5.053 -6.648 1.00 94.62 142 THR A C 1
ATOM 1143 O O . THR A 1 142 ? 24.504 -4.925 -5.486 1.00 94.62 142 THR A O 1
ATOM 1146 N N . ASP A 1 143 ? 24.794 -4.510 -7.668 1.00 94.88 143 ASP A N 1
ATOM 1147 C CA . ASP A 1 143 ? 25.962 -3.631 -7.586 1.00 94.88 143 ASP A CA 1
ATOM 1148 C C . ASP A 1 143 ? 25.590 -2.147 -7.432 1.00 94.88 143 ASP A C 1
ATOM 1150 O O . ASP A 1 143 ? 26.450 -1.316 -7.136 1.00 94.88 143 ASP A O 1
ATOM 1154 N N . LYS A 1 144 ? 24.311 -1.798 -7.609 1.00 95.81 144 LYS A N 1
ATOM 1155 C CA . LYS A 1 144 ? 23.835 -0.425 -7.470 1.00 95.81 144 LYS A CA 1
ATOM 1156 C C . LYS A 1 144 ? 23.680 -0.041 -6.000 1.00 95.81 144 LYS A C 1
ATOM 1158 O O . LYS A 1 144 ? 22.999 -0.712 -5.228 1.00 95.81 144 LYS A O 1
ATOM 1163 N N . GLU A 1 145 ? 24.223 1.117 -5.641 1.00 95.44 145 GLU A N 1
ATOM 1164 C CA . GLU A 1 145 ? 23.917 1.758 -4.365 1.00 95.44 145 GLU A CA 1
ATOM 1165 C C . GLU A 1 145 ? 22.507 2.362 -4.397 1.00 95.44 145 GLU A C 1
ATOM 1167 O O . GLU A 1 145 ? 22.166 3.177 -5.263 1.00 95.44 145 GLU A O 1
ATOM 1172 N N . TRP A 1 146 ? 21.681 1.947 -3.438 1.00 96.50 146 TRP A N 1
ATOM 1173 C CA . TRP A 1 146 ? 20.304 2.404 -3.275 1.00 96.50 146 TRP A CA 1
ATOM 1174 C C . TRP A 1 146 ? 20.167 3.284 -2.030 1.00 96.50 146 TRP A C 1
ATOM 1176 O O . TRP A 1 146 ? 20.805 2.998 -1.012 1.00 96.50 146 TRP A O 1
ATOM 1186 N N . PRO A 1 147 ? 19.276 4.294 -2.029 1.00 94.88 147 PRO A N 1
ATOM 1187 C CA . PRO A 1 147 ? 18.923 4.984 -0.795 1.00 94.88 147 PRO A CA 1
ATOM 1188 C C . PRO A 1 147 ? 18.367 3.992 0.233 1.00 94.88 147 PRO A C 1
ATOM 1190 O O . PRO A 1 147 ? 17.396 3.287 -0.052 1.00 94.88 147 PRO A O 1
ATOM 1193 N N . LEU A 1 148 ? 18.945 3.969 1.440 1.00 93.31 148 LEU A N 1
ATOM 1194 C CA . LEU A 1 148 ? 18.624 2.978 2.480 1.00 93.31 148 LEU A CA 1
ATOM 1195 C C . LEU A 1 148 ? 17.125 2.888 2.791 1.00 93.31 148 LEU A C 1
ATOM 1197 O O . LEU A 1 148 ? 16.593 1.789 2.906 1.00 93.31 148 LEU A O 1
ATOM 1201 N N . GLY A 1 149 ? 16.432 4.028 2.883 1.00 91.81 149 GLY A N 1
ATOM 1202 C CA . GLY A 1 149 ? 14.987 4.044 3.130 1.00 91.81 149 GLY A CA 1
ATOM 1203 C C . GLY A 1 149 ? 14.201 3.363 2.008 1.00 91.81 149 GLY A C 1
ATOM 1204 O O . GLY A 1 149 ? 13.387 2.481 2.257 1.00 91.81 149 GLY A O 1
ATOM 1205 N N . THR A 1 150 ? 14.499 3.715 0.757 1.00 93.19 150 THR A N 1
ATOM 1206 C CA . THR A 1 150 ? 13.859 3.140 -0.433 1.00 93.19 150 THR A CA 1
ATOM 1207 C C . THR A 1 150 ? 14.132 1.638 -0.563 1.00 93.19 150 THR A C 1
ATOM 1209 O O . THR A 1 150 ? 13.208 0.870 -0.834 1.00 93.19 150 THR A O 1
ATOM 1212 N N . LEU A 1 151 ? 15.376 1.212 -0.325 1.00 97.12 151 LEU A N 1
ATOM 1213 C CA . LEU A 1 151 ? 15.749 -0.203 -0.312 1.00 97.12 151 LEU A CA 1
ATOM 1214 C C . LEU A 1 151 ? 15.021 -0.967 0.801 1.00 97.12 151 LEU A C 1
ATOM 1216 O O . LEU A 1 151 ? 14.508 -2.056 0.553 1.00 97.12 151 LEU A O 1
ATOM 1220 N N . GLY A 1 152 ? 14.933 -0.378 1.996 1.00 97.50 152 GLY A N 1
ATOM 1221 C CA . GLY A 1 152 ? 14.230 -0.951 3.142 1.00 97.50 152 GLY A CA 1
ATOM 1222 C C . GLY A 1 152 ? 12.769 -1.267 2.830 1.00 97.50 152 GLY A C 1
ATOM 1223 O O . GLY A 1 152 ? 12.350 -2.406 3.016 1.00 97.50 152 GLY A O 1
ATOM 1224 N N . HIS A 1 153 ? 12.025 -0.309 2.267 1.00 98.19 153 HIS A N 1
ATOM 1225 C CA . HIS A 1 153 ? 10.634 -0.538 1.852 1.00 98.19 153 HIS A CA 1
ATOM 1226 C C . HIS A 1 153 ? 10.518 -1.625 0.776 1.00 98.19 153 HIS A C 1
ATOM 1228 O O . HIS A 1 153 ? 9.613 -2.454 0.827 1.00 98.19 153 HIS A O 1
ATOM 1234 N N . GLY A 1 154 ? 11.447 -1.659 -0.186 1.00 97.94 154 GLY A N 1
ATOM 1235 C CA . GLY A 1 154 ? 11.459 -2.688 -1.224 1.00 97.94 154 GLY A CA 1
ATOM 1236 C C . GLY A 1 154 ? 11.656 -4.100 -0.660 1.00 97.94 154 GLY A C 1
ATOM 1237 O O . GLY A 1 154 ? 10.877 -5.005 -0.951 1.00 97.94 154 GLY A O 1
ATOM 1238 N N . LEU A 1 155 ? 12.667 -4.290 0.190 1.00 98.38 155 LEU A N 1
ATOM 1239 C CA . LEU A 1 155 ? 12.947 -5.585 0.818 1.00 98.38 155 LEU A CA 1
ATOM 1240 C C . LEU A 1 155 ? 11.834 -6.010 1.779 1.00 98.38 155 LEU A C 1
ATOM 1242 O O . LEU A 1 155 ? 11.439 -7.175 1.789 1.00 98.38 155 LEU A O 1
ATOM 1246 N N . HIS A 1 156 ? 11.295 -5.071 2.555 1.00 98.56 156 HIS A N 1
ATOM 1247 C CA . HIS A 1 156 ? 10.213 -5.361 3.486 1.00 98.56 156 HIS A CA 1
ATOM 1248 C C . HIS A 1 156 ? 8.922 -5.759 2.760 1.00 98.56 156 HIS A C 1
ATOM 1250 O O . HIS A 1 156 ? 8.260 -6.700 3.191 1.00 98.56 156 HIS A O 1
ATOM 1256 N N . ALA A 1 157 ? 8.606 -5.143 1.613 1.00 98.62 157 ALA A N 1
ATOM 1257 C CA . ALA A 1 157 ? 7.485 -5.569 0.772 1.00 98.62 157 ALA A CA 1
ATOM 1258 C C . ALA A 1 157 ? 7.598 -7.043 0.348 1.00 98.62 157 ALA A C 1
ATOM 1260 O O . ALA A 1 157 ? 6.619 -7.786 0.431 1.00 98.62 157 ALA A O 1
ATOM 1261 N N . LEU A 1 158 ? 8.792 -7.466 -0.082 1.00 98.69 158 LEU A N 1
ATOM 1262 C CA . LEU A 1 158 ? 9.055 -8.852 -0.477 1.00 98.69 158 LEU A CA 1
ATOM 1263 C C . LEU A 1 158 ? 8.962 -9.810 0.722 1.00 98.69 158 LEU A C 1
ATOM 1265 O O . LEU A 1 158 ? 8.334 -10.860 0.598 1.00 98.69 158 LEU A O 1
ATOM 1269 N N . SER A 1 159 ? 9.519 -9.429 1.880 1.00 98.62 159 SER A N 1
ATOM 1270 C CA . SER A 1 159 ? 9.433 -10.219 3.122 1.00 98.62 159 SER A CA 1
ATOM 1271 C C . SER A 1 159 ? 7.984 -10.422 3.559 1.00 98.62 159 SER A C 1
ATOM 1273 O O . SER A 1 159 ? 7.555 -11.553 3.765 1.00 98.62 159 SER A O 1
ATOM 1275 N N . LEU A 1 160 ? 7.194 -9.342 3.622 1.00 98.31 160 LEU A N 1
ATOM 1276 C CA . LEU A 1 160 ? 5.782 -9.397 4.008 1.00 98.31 160 LEU A CA 1
ATOM 1277 C C . LEU A 1 160 ? 4.969 -10.296 3.076 1.00 98.31 160 LEU A C 1
ATOM 1279 O O . LEU A 1 160 ? 4.128 -11.069 3.536 1.00 98.31 160 LEU A O 1
ATOM 1283 N N . PHE A 1 161 ? 5.200 -10.187 1.766 1.00 98.56 161 PHE A N 1
ATOM 1284 C CA . PHE A 1 161 ? 4.508 -11.019 0.791 1.00 98.56 161 PHE A CA 1
ATOM 1285 C C . PHE A 1 161 ? 4.836 -12.506 0.978 1.00 98.56 161 PHE A C 1
ATOM 1287 O O . PHE A 1 161 ? 3.911 -13.319 1.049 1.00 98.56 161 PHE A O 1
ATOM 1294 N N . ASP A 1 162 ? 6.122 -12.858 1.099 1.00 98.19 162 ASP A N 1
ATOM 1295 C CA . ASP A 1 162 ? 6.540 -14.246 1.329 1.00 98.19 162 ASP A CA 1
ATOM 1296 C C . ASP A 1 162 ? 5.957 -14.781 2.642 1.00 98.19 162 ASP A C 1
ATOM 1298 O O . ASP A 1 162 ? 5.250 -15.787 2.630 1.00 98.19 162 ASP A O 1
ATOM 1302 N N . GLU A 1 163 ? 6.128 -14.064 3.754 1.00 97.69 163 GLU A N 1
ATOM 1303 C CA . GLU A 1 163 ? 5.602 -14.461 5.066 1.00 97.69 163 GLU A CA 1
ATOM 1304 C C . GLU A 1 163 ? 4.096 -14.753 5.026 1.00 97.69 163 GLU A C 1
ATOM 1306 O O . GLU A 1 163 ? 3.635 -15.775 5.551 1.00 97.69 163 GLU A O 1
ATOM 1311 N N . ARG A 1 164 ? 3.314 -13.885 4.372 1.00 97.00 164 ARG A N 1
ATOM 1312 C CA . ARG A 1 164 ? 1.868 -14.082 4.230 1.00 97.00 164 ARG A CA 1
ATOM 1313 C C . ARG A 1 164 ? 1.534 -15.288 3.362 1.00 97.00 164 ARG A C 1
ATOM 1315 O O . ARG A 1 164 ? 0.711 -16.102 3.775 1.00 97.00 164 ARG A O 1
ATOM 1322 N N . ILE A 1 165 ? 2.174 -15.445 2.204 1.00 96.12 165 ILE A N 1
ATOM 1323 C CA . ILE A 1 165 ? 1.952 -16.602 1.325 1.00 96.12 165 ILE A CA 1
ATOM 1324 C C . ILE A 1 165 ? 2.293 -17.911 2.039 1.00 96.12 165 ILE A C 1
ATOM 1326 O O . ILE A 1 165 ? 1.527 -18.874 1.958 1.00 96.12 165 ILE A O 1
ATOM 1330 N N . GLN A 1 166 ? 3.416 -17.967 2.757 1.00 95.69 166 GLN A N 1
ATOM 1331 C CA . GLN A 1 166 ? 3.809 -19.170 3.487 1.00 95.69 166 GLN A CA 1
ATOM 1332 C C . GLN A 1 166 ? 2.822 -19.491 4.609 1.00 95.69 166 GLN A C 1
ATOM 1334 O O . GLN A 1 166 ? 2.466 -20.657 4.799 1.00 95.69 166 GLN A O 1
ATOM 1339 N N . LYS A 1 167 ? 2.321 -18.469 5.311 1.00 94.50 167 LYS A N 1
ATOM 1340 C CA . LYS A 1 167 ? 1.282 -18.635 6.330 1.00 94.50 167 LYS A CA 1
ATOM 1341 C C . LYS A 1 167 ? -0.009 -19.212 5.743 1.00 94.50 167 LYS A C 1
ATOM 1343 O O . LYS A 1 167 ? -0.515 -20.194 6.283 1.00 94.50 167 LYS A O 1
ATOM 1348 N N . GLU A 1 168 ? -0.513 -18.662 4.639 1.00 92.69 168 GLU A N 1
ATOM 1349 C CA . GLU A 1 168 ? -1.728 -19.172 3.980 1.00 92.69 168 GLU A CA 1
ATOM 1350 C C . GLU A 1 168 ? -1.541 -20.614 3.483 1.00 92.69 168 GLU A C 1
ATOM 1352 O O . GLU A 1 168 ? -2.396 -21.477 3.691 1.00 92.69 168 GLU A O 1
ATOM 1357 N N . ARG A 1 169 ? -0.376 -20.927 2.900 1.00 91.25 169 ARG A N 1
ATOM 1358 C CA . ARG A 1 169 ? -0.035 -22.296 2.477 1.00 91.25 169 ARG A CA 1
ATOM 1359 C C . ARG A 1 169 ? -0.004 -23.270 3.651 1.00 91.25 169 ARG A C 1
ATOM 1361 O O . ARG A 1 169 ? -0.563 -24.361 3.548 1.00 91.25 169 ARG A O 1
ATOM 1368 N N . ALA A 1 170 ? 0.616 -22.894 4.768 1.00 91.00 170 ALA A N 1
ATOM 1369 C CA . ALA A 1 170 ? 0.662 -23.730 5.965 1.00 91.00 170 ALA A CA 1
ATOM 1370 C C . ALA A 1 170 ? -0.751 -24.017 6.507 1.00 91.00 170 ALA A C 1
ATOM 1372 O O . ALA A 1 170 ? -1.073 -25.168 6.816 1.00 91.00 170 ALA A O 1
ATOM 1373 N N . GLN A 1 171 ? -1.615 -22.998 6.541 1.00 87.44 171 GLN A N 1
ATOM 1374 C CA . GLN A 1 171 ? -3.009 -23.128 6.975 1.00 87.44 171 GLN A CA 1
ATOM 1375 C C . GLN A 1 171 ? -3.854 -23.991 6.027 1.00 87.44 171 GLN A C 1
ATOM 1377 O O . GLN A 1 171 ? -4.737 -24.710 6.488 1.00 87.44 171 GLN A O 1
ATOM 1382 N N . ALA A 1 172 ? -3.569 -23.992 4.723 1.00 82.19 172 ALA A N 1
ATOM 1383 C CA . ALA A 1 172 ? -4.251 -24.856 3.758 1.00 82.19 172 ALA A CA 1
ATOM 1384 C C . ALA A 1 172 ? -3.861 -26.346 3.884 1.00 82.19 172 ALA A C 1
ATOM 1386 O O . ALA A 1 172 ? -4.671 -27.232 3.593 1.00 82.19 172 ALA A O 1
ATOM 1387 N N . VAL A 1 173 ? -2.635 -26.649 4.330 1.00 76.88 173 VAL A N 1
ATOM 1388 C CA . VAL A 1 173 ? -2.123 -28.028 4.471 1.00 76.88 173 VAL A CA 1
ATOM 1389 C C . VAL A 1 173 ? -2.599 -28.702 5.770 1.00 76.88 173 VAL A C 1
ATOM 1391 O O . VAL A 1 173 ? -2.838 -29.914 5.792 1.00 76.88 173 VAL A O 1
ATOM 1394 N N . GLU A 1 174 ? -2.794 -27.942 6.850 1.00 64.06 174 GLU A N 1
ATOM 1395 C CA . GLU A 1 174 ? -3.161 -28.471 8.175 1.00 64.06 174 GLU A CA 1
ATOM 1396 C C . GLU A 1 174 ? -4.478 -29.296 8.206 1.00 64.06 174 GLU A C 1
ATOM 1398 O O . GLU A 1 174 ? -4.501 -30.382 8.804 1.00 64.06 174 GLU A O 1
ATOM 1403 N N . PRO A 1 175 ? -5.568 -28.883 7.524 1.00 62.22 175 PRO A N 1
ATOM 1404 C CA . PRO A 1 175 ? -6.819 -29.642 7.462 1.00 62.22 175 PRO A CA 1
ATOM 1405 C C . PRO A 1 175 ? -6.698 -30.963 6.690 1.00 62.22 175 PRO A C 1
ATOM 1407 O O . PRO A 1 175 ? -7.390 -31.934 7.01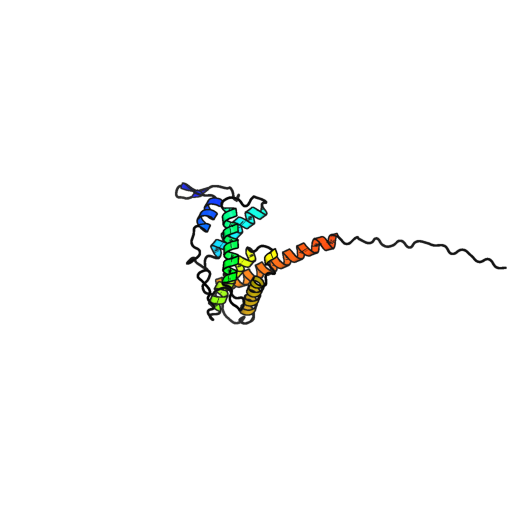0 1.00 62.22 175 PRO A O 1
ATOM 1410 N N . LEU A 1 176 ? -5.815 -31.028 5.685 1.00 58.62 176 LEU A N 1
ATOM 1411 C CA . LEU A 1 176 ? -5.588 -32.227 4.868 1.00 58.62 176 LEU A CA 1
ATOM 1412 C C . LEU A 1 176 ? -4.810 -33.297 5.645 1.00 58.62 176 LEU A C 1
ATOM 1414 O O . LEU A 1 176 ? -5.123 -34.485 5.543 1.00 58.62 176 LEU A O 1
ATOM 1418 N N . ALA A 1 177 ? -3.854 -32.884 6.481 1.00 57.62 177 ALA A N 1
ATOM 1419 C CA . ALA A 1 177 ? -3.087 -33.789 7.336 1.00 57.62 177 ALA A CA 1
ATOM 1420 C C . ALA A 1 177 ? -3.952 -34.448 8.429 1.00 57.62 177 ALA A C 1
ATOM 1422 O O . ALA A 1 177 ? -3.792 -35.638 8.704 1.00 57.62 177 ALA A O 1
ATOM 1423 N N . ARG A 1 178 ? -4.919 -33.716 9.006 1.00 57.75 178 ARG A N 1
ATOM 1424 C CA . ARG A 1 178 ? -5.848 -34.247 10.028 1.00 57.75 178 ARG A CA 1
ATOM 1425 C C . ARG A 1 178 ? -6.900 -35.215 9.469 1.00 57.75 178 ARG A C 1
ATOM 1427 O O . ARG A 1 178 ? -7.469 -35.991 10.231 1.00 57.75 178 ARG A O 1
ATOM 1434 N N . ARG A 1 179 ? -7.162 -35.193 8.156 1.00 56.72 179 ARG A N 1
ATOM 1435 C CA . ARG A 1 179 ? -8.173 -36.042 7.492 1.00 56.72 179 ARG A CA 1
ATOM 1436 C C . ARG A 1 179 ? -7.667 -37.409 7.029 1.00 56.72 179 ARG A C 1
ATOM 1438 O O . ARG A 1 179 ? -8.487 -38.219 6.606 1.00 56.72 179 ARG A O 1
ATOM 1445 N N . ARG A 1 180 ? -6.365 -37.707 7.104 1.00 47.47 180 ARG A N 1
ATOM 1446 C CA . ARG A 1 180 ? -5.864 -39.064 6.824 1.00 47.47 180 ARG A CA 1
ATOM 1447 C C . ARG A 1 180 ? -6.198 -39.991 8.001 1.00 47.47 180 ARG A C 1
ATOM 1449 O O . ARG A 1 180 ? -5.649 -39.783 9.085 1.00 47.47 180 ARG A O 1
ATOM 1456 N N . PRO A 1 181 ? -7.032 -41.035 7.826 1.00 54.97 181 PRO A N 1
ATOM 1457 C CA . PRO A 1 181 ? -7.178 -42.059 8.850 1.00 54.97 181 PRO A CA 1
ATOM 1458 C C . PRO A 1 181 ? -5.818 -42.728 9.054 1.00 54.97 181 PRO A C 1
ATOM 1460 O O . PRO A 1 181 ? -5.173 -43.140 8.088 1.00 54.97 181 PRO A O 1
ATOM 1463 N N . ARG A 1 182 ? -5.374 -42.852 10.308 1.00 59.22 182 ARG A N 1
ATOM 1464 C CA . ARG A 1 182 ? -4.295 -43.779 10.653 1.00 59.22 182 ARG A CA 1
ATOM 1465 C C . ARG A 1 182 ? -4.817 -45.187 10.377 1.00 59.22 182 ARG A C 1
ATOM 1467 O O . ARG A 1 182 ? -5.586 -45.710 11.176 1.00 59.22 182 ARG A O 1
ATOM 1474 N N . THR A 1 183 ? -4.450 -45.780 9.245 1.00 56.34 183 THR A N 1
ATOM 1475 C CA . THR A 1 183 ? -4.726 -47.195 8.986 1.00 56.34 183 THR A CA 1
ATOM 1476 C C . THR A 1 183 ? -4.031 -48.009 10.082 1.00 56.34 183 THR A C 1
ATOM 1478 O O . THR A 1 183 ? -2.807 -47.899 10.206 1.00 56.34 183 THR A O 1
ATOM 1481 N N . PRO A 1 184 ? -4.750 -48.784 10.914 1.00 53.47 184 PRO A N 1
ATOM 1482 C CA . PRO A 1 184 ? -4.099 -49.666 11.870 1.00 53.47 184 PRO A CA 1
ATOM 1483 C C . PRO A 1 184 ? -3.326 -50.748 11.102 1.00 53.47 184 PRO A C 1
ATOM 1485 O O . PRO A 1 184 ? -3.753 -51.129 10.006 1.00 53.47 184 PRO A O 1
ATOM 1488 N N . PRO A 1 185 ? -2.218 -51.280 11.646 1.00 50.28 185 PRO A N 1
ATOM 1489 C CA . PRO A 1 185 ? -1.550 -52.424 11.043 1.00 50.28 185 PRO A CA 1
ATOM 1490 C C . PRO A 1 185 ? -2.546 -53.586 10.966 1.00 50.28 185 PRO A C 1
ATOM 1492 O O . PRO A 1 185 ? -3.163 -53.944 11.967 1.00 50.28 185 PRO A O 1
ATOM 1495 N N . SER A 1 186 ? -2.730 -54.161 9.777 1.00 51.84 186 SER A N 1
ATOM 1496 C CA . SER A 1 186 ? -3.633 -55.293 9.579 1.00 51.84 186 SER A CA 1
ATOM 1497 C C . SER A 1 186 ? -3.143 -56.503 10.380 1.00 51.84 186 SER A C 1
ATOM 1499 O O . SER A 1 186 ? -2.087 -57.064 10.068 1.00 51.84 186 SER A O 1
ATOM 1501 N N . GLU A 1 187 ? -3.912 -56.938 11.376 1.00 51.97 187 GLU A N 1
ATOM 1502 C CA . GLU A 1 187 ? -3.714 -58.241 12.004 1.00 51.97 187 GLU A CA 1
ATOM 1503 C C . GLU A 1 187 ? -3.882 -59.340 10.948 1.00 51.97 187 GLU A C 1
ATOM 1505 O O . GLU A 1 187 ? -4.917 -59.457 10.284 1.00 51.97 187 GLU A O 1
ATOM 1510 N N . LYS A 1 188 ? -2.838 -60.156 10.776 1.00 47.34 188 LYS A N 1
ATOM 1511 C CA . LYS A 1 188 ? -2.887 -61.355 9.940 1.00 47.34 188 LYS A CA 1
ATOM 1512 C C . LYS A 1 188 ? -3.937 -62.307 10.509 1.00 47.34 188 LYS A C 1
ATOM 1514 O O . LYS A 1 188 ? -3.716 -62.974 11.515 1.00 47.34 188 LYS A O 1
ATOM 1519 N N . ARG A 1 189 ? -5.076 -62.388 9.827 1.00 44.66 189 ARG A N 1
ATOM 1520 C CA . ARG A 1 189 ? -6.146 -63.338 10.119 1.00 44.66 189 ARG A CA 1
ATOM 1521 C C . ARG A 1 189 ? -5.665 -64.748 9.772 1.00 44.66 189 ARG A C 1
ATOM 1523 O O . ARG A 1 189 ? -5.420 -65.062 8.609 1.00 44.66 189 ARG A O 1
ATOM 1530 N N . ALA A 1 190 ? -5.524 -65.588 10.791 1.00 52.19 190 ALA A N 1
ATOM 1531 C CA . ALA A 1 190 ? -5.332 -67.020 10.632 1.00 52.19 190 ALA A CA 1
ATOM 1532 C C . ALA A 1 190 ? -6.527 -67.625 9.875 1.00 52.19 190 ALA A C 1
ATOM 1534 O O . ALA A 1 190 ? -7.679 -67.437 10.271 1.00 52.19 190 ALA A O 1
ATOM 1535 N N . ALA A 1 191 ? -6.260 -68.381 8.811 1.00 44.31 191 ALA A N 1
ATOM 1536 C CA . ALA A 1 191 ? -7.245 -69.251 8.186 1.00 44.31 191 ALA A CA 1
ATOM 1537 C C . ALA A 1 191 ? -6.625 -70.626 7.921 1.00 44.31 191 ALA A C 1
ATOM 1539 O O . ALA A 1 191 ? -5.601 -70.771 7.258 1.00 44.31 191 ALA A O 1
ATOM 1540 N N . ARG A 1 192 ? -7.278 -71.617 8.526 1.00 50.12 192 ARG A N 1
ATOM 1541 C CA . ARG A 1 192 ? -7.014 -73.053 8.505 1.00 50.12 192 ARG A CA 1
ATOM 1542 C C . ARG A 1 192 ? -7.009 -73.619 7.082 1.00 50.12 192 ARG A C 1
ATOM 1544 O O . ARG A 1 192 ? -7.869 -73.273 6.280 1.00 50.12 192 ARG A O 1
ATOM 1551 N N . SER A 1 193 ? -6.156 -74.613 6.848 1.00 42.25 193 SER A N 1
ATOM 1552 C CA . SER A 1 193 ? -6.344 -75.622 5.804 1.00 42.25 193 SER A CA 1
ATOM 1553 C C . SER A 1 193 ? -6.324 -76.992 6.472 1.00 42.25 193 SER A C 1
ATOM 1555 O O . SER A 1 193 ? -5.272 -77.471 6.888 1.00 42.25 193 SER A O 1
ATOM 1557 N N . ASN A 1 194 ? -7.502 -77.600 6.591 1.00 47.56 194 ASN A N 1
ATOM 1558 C CA . ASN A 1 194 ? -7.667 -79.001 6.941 1.00 47.56 194 ASN A CA 1
ATOM 1559 C C . ASN A 1 194 ? -8.297 -79.698 5.729 1.00 47.56 194 ASN A C 1
ATOM 1561 O O . ASN A 1 194 ? -9.448 -79.426 5.402 1.00 47.56 194 ASN A O 1
ATOM 1565 N N . SER A 1 195 ? -7.533 -80.535 5.032 1.00 47.91 195 SER A N 1
ATOM 1566 C CA . SER A 1 195 ? -7.961 -81.848 4.525 1.00 47.91 195 SER A CA 1
ATOM 1567 C C . SER A 1 195 ? -6.883 -82.420 3.603 1.00 47.91 195 SER A C 1
ATOM 1569 O O . SER A 1 195 ? -6.524 -81.817 2.595 1.00 47.91 195 SER A O 1
ATOM 1571 N N . ARG A 1 196 ? -6.409 -83.628 3.915 1.00 44.62 196 ARG A N 1
ATOM 1572 C CA . ARG A 1 196 ? -6.558 -84.784 3.020 1.00 44.62 196 ARG A CA 1
ATOM 1573 C C . ARG A 1 196 ? -6.065 -86.050 3.707 1.00 44.62 196 ARG A C 1
ATOM 1575 O O . ARG A 1 196 ? -4.884 -86.251 3.946 1.00 44.62 196 ARG A O 1
ATOM 1582 N N . ASN A 1 197 ? -7.046 -86.893 3.986 1.00 47.09 197 ASN A N 1
ATOM 1583 C CA . ASN A 1 197 ? -6.920 -88.310 4.257 1.00 47.09 197 ASN A CA 1
ATOM 1584 C C . ASN A 1 197 ? -6.504 -89.032 2.958 1.00 47.09 197 ASN A C 1
ATOM 1586 O O . ASN A 1 197 ? -7.102 -88.740 1.918 1.00 47.09 197 ASN A O 1
ATOM 1590 N N . ARG A 1 198 ? -5.545 -89.966 3.008 1.00 48.47 198 ARG A N 1
ATOM 1591 C CA . ARG A 1 198 ? -5.454 -91.137 2.110 1.00 48.47 198 ARG A CA 1
ATOM 1592 C C . ARG A 1 198 ? -4.383 -92.126 2.602 1.00 48.47 198 ARG A C 1
ATOM 1594 O O . ARG A 1 198 ? -3.207 -91.857 2.423 1.00 48.47 198 ARG A O 1
ATOM 1601 N N . ARG A 1 199 ? -4.908 -93.253 3.103 1.00 52.41 199 ARG A N 1
ATOM 1602 C CA . ARG A 1 199 ? -4.414 -94.646 3.101 1.00 52.41 199 ARG A CA 1
ATOM 1603 C C . ARG A 1 199 ? -3.077 -94.961 3.756 1.00 52.41 199 ARG A C 1
ATOM 1605 O O . ARG A 1 199 ? -2.041 -94.509 3.240 1.00 52.41 199 ARG A O 1
#

Sequence (199 aa):
MDLNDTWRNSAGEEWSVSRLVQEEIKAPIRGAACGGTHRLMGLSYAVHERQKRGEPLDGQFHRADTYIRDLHRYAFSLQNADGSFSTNWFKGPEAKPDLERRLQTTGHILEWMAYSVPSEMLDDPRLVRGVDYLATLLFTNTDKEWPLGTLGHGLHALSLFDERIQKERAQAVEPLARRRPRTPPSEKRAARSNSRNRR

Radius of gyration: 26.49 Å; chains: 1; bounding box: 44×116×44 Å

pLDDT: mean 89.77, std 15.49, range [42.25, 98.81]